Protein AF-A0A7M7Q9V7-F1 (afdb_monomer_lite)

Foldseek 3Di:
DVLVVVVVVLVVLLPDDADDDDDDDPQQPQDDPNDGHDLVRSLVVLLPDDPVVLSVQCRRDPSSVCSCQQRNLQVNLCVLVVHHDDGDNLDRSVSSNSCSVVPLDDDDQCPDPPKDWDPDPQAPPVQKDKDKDFLPDDDPPFPADRDDPVQQDPRMHIDIDGHPPPPPDHDTDIDGDSVVSVDDPSCCPRVQDKDKDKDKDADQCPQDKDKDKDKDFDFAQDDPVDNPPDGDTPDMDMDMDIDHDPVRGNYMWMWMWIDGNPDDIDIDTDD

Structure (mmCIF, N/CA/C/O backbone):
data_AF-A0A7M7Q9V7-F1
#
_entry.id   AF-A0A7M7Q9V7-F1
#
loop_
_atom_site.group_PDB
_atom_site.id
_atom_site.type_symbol
_atom_site.label_atom_id
_atom_site.label_alt_id
_atom_site.label_comp_id
_atom_site.label_asym_id
_atom_site.label_entity_id
_atom_site.label_seq_id
_atom_site.pdbx_PDB_ins_code
_atom_site.Cartn_x
_atom_site.Cartn_y
_atom_site.Cartn_z
_atom_site.occupancy
_atom_site.B_iso_or_equiv
_atom_site.auth_seq_id
_atom_site.auth_comp_id
_atom_site.auth_asym_id
_atom_site.auth_atom_id
_atom_site.pdbx_PDB_model_num
ATOM 1 N N . MET A 1 1 ? -9.385 15.124 4.448 1.00 50.38 1 MET A N 1
ATOM 2 C CA . MET A 1 1 ? -10.627 15.847 4.807 1.00 50.38 1 MET A CA 1
ATOM 3 C C . MET A 1 1 ? -11.748 14.947 5.322 1.00 50.38 1 MET A C 1
ATOM 5 O O . MET A 1 1 ? -11.917 14.919 6.529 1.00 50.38 1 MET A O 1
ATOM 9 N N . GLU A 1 2 ? -12.484 14.184 4.502 1.00 59.25 2 GLU A N 1
ATOM 10 C CA . GLU A 1 2 ? -13.660 13.427 5.003 1.00 59.25 2 GLU A CA 1
ATOM 11 C C . GLU A 1 2 ? -13.290 12.277 5.961 1.00 59.25 2 GLU A C 1
ATOM 13 O O . GLU A 1 2 ? -13.916 12.089 7.000 1.00 59.25 2 GLU A O 1
ATOM 18 N N . ILE A 1 3 ? -12.205 11.546 5.671 1.00 57.16 3 ILE A N 1
ATOM 19 C CA . ILE A 1 3 ? -11.665 10.506 6.569 1.00 57.16 3 ILE A CA 1
ATOM 20 C C . ILE A 1 3 ? -11.229 11.108 7.904 1.00 57.16 3 ILE A C 1
ATOM 22 O O . ILE A 1 3 ? -11.539 10.566 8.955 1.00 57.16 3 ILE A O 1
ATOM 26 N N . GLU A 1 4 ? -10.532 12.240 7.875 1.00 59.75 4 GLU A N 1
ATOM 27 C CA . GLU A 1 4 ? -10.047 12.900 9.090 1.00 59.75 4 GLU A CA 1
ATOM 28 C C . GLU A 1 4 ? -11.193 13.468 9.921 1.00 59.75 4 GLU A C 1
ATOM 30 O O . GLU A 1 4 ? -11.130 13.408 11.145 1.00 59.75 4 GLU A O 1
ATOM 35 N N . LYS A 1 5 ? -12.255 13.961 9.273 1.00 70.00 5 LYS A N 1
ATOM 36 C CA . LYS A 1 5 ? -13.480 14.404 9.940 1.00 70.00 5 LYS A CA 1
ATOM 37 C C . LYS A 1 5 ? -14.171 13.237 10.647 1.00 70.00 5 LYS A C 1
ATOM 39 O O . LYS A 1 5 ? -14.423 13.343 11.841 1.00 70.00 5 LYS A O 1
ATOM 44 N N . GLN A 1 6 ? -14.361 12.107 9.963 1.00 66.06 6 GLN A N 1
ATOM 45 C CA . GLN A 1 6 ? -14.950 10.895 10.549 1.00 66.06 6 GLN A CA 1
ATOM 46 C C . GLN A 1 6 ? -14.074 10.301 11.661 1.00 66.06 6 GLN A C 1
ATOM 48 O O . GLN A 1 6 ? -14.577 9.947 12.722 1.00 66.06 6 GLN A O 1
ATOM 53 N N . ILE A 1 7 ? -12.751 10.254 11.469 1.00 66.19 7 ILE A N 1
ATOM 54 C CA . ILE A 1 7 ? -11.791 9.851 12.506 1.00 66.19 7 ILE A CA 1
ATOM 55 C C . ILE A 1 7 ? -11.896 10.782 13.716 1.00 66.19 7 ILE A C 1
ATOM 57 O O . ILE A 1 7 ? -11.859 10.317 14.853 1.00 66.19 7 ILE A O 1
ATOM 61 N N . LYS A 1 8 ? -12.001 12.097 13.504 1.00 70.06 8 LYS A N 1
ATOM 62 C CA . LYS A 1 8 ? -12.108 13.084 14.586 1.00 70.06 8 LYS A CA 1
ATOM 63 C C . LYS A 1 8 ? -13.425 12.938 15.343 1.00 70.06 8 LYS A C 1
ATOM 65 O O . LYS A 1 8 ? -13.419 12.978 16.567 1.00 70.06 8 LYS A O 1
ATOM 70 N N . GLU A 1 9 ? -14.524 12.731 14.631 1.00 72.31 9 GLU A N 1
ATOM 71 C CA . GLU A 1 9 ? -15.852 12.527 15.205 1.00 72.31 9 GLU A CA 1
ATOM 72 C C . GLU A 1 9 ? -15.918 11.233 16.024 1.00 72.31 9 GLU A C 1
ATOM 74 O O . GLU A 1 9 ? -16.282 11.270 17.197 1.00 72.31 9 GLU A O 1
ATOM 79 N N . LEU A 1 10 ? -15.430 10.120 15.472 1.00 64.69 10 LEU A N 1
ATOM 80 C CA . LEU A 1 10 ? -15.354 8.841 16.180 1.00 64.69 10 LEU A CA 1
ATOM 81 C C . LEU A 1 10 ? -14.434 8.915 17.401 1.00 64.69 10 LEU A C 1
ATOM 83 O O . LEU A 1 10 ? -14.825 8.493 18.484 1.00 64.69 10 LEU A O 1
ATOM 87 N N . ASN A 1 11 ? -13.246 9.514 17.277 1.00 66.69 11 ASN A N 1
ATOM 88 C CA . ASN A 1 11 ? -12.348 9.684 18.423 1.00 66.69 11 ASN A CA 1
ATOM 89 C C . ASN A 1 11 ? -12.954 10.578 19.516 1.00 66.69 11 ASN A C 1
ATOM 91 O O . ASN A 1 11 ? -12.735 10.312 20.694 1.00 66.69 11 ASN A O 1
ATOM 95 N N . ASN A 1 12 ? -13.734 11.600 19.149 1.00 67.50 12 ASN A N 1
ATOM 96 C CA . ASN A 1 12 ? -14.445 12.447 20.108 1.00 67.50 12 ASN A CA 1
ATOM 97 C C . ASN A 1 12 ? -15.565 11.704 20.840 1.00 67.50 12 ASN A C 1
ATOM 99 O O . ASN A 1 12 ? -15.856 12.026 21.987 1.00 67.50 12 ASN A O 1
ATOM 103 N N . ILE A 1 13 ? -16.213 10.734 20.196 1.00 62.97 13 ILE A N 1
ATOM 104 C CA . ILE A 1 13 ? -17.232 9.913 20.856 1.00 62.97 13 ILE A CA 1
ATOM 105 C C . ILE A 1 13 ? -16.559 8.898 21.788 1.00 62.97 13 ILE A C 1
ATOM 107 O O . ILE A 1 13 ? -16.989 8.722 22.922 1.00 62.97 13 ILE A O 1
ATOM 111 N N . ILE A 1 14 ? -15.445 8.308 21.351 1.00 59.09 14 ILE A N 1
ATOM 112 C CA . ILE A 1 14 ? -14.664 7.311 22.099 1.00 59.09 14 ILE A CA 1
ATOM 113 C C . ILE A 1 14 ? -13.941 7.909 23.324 1.00 59.09 14 ILE A C 1
ATOM 115 O O . ILE A 1 14 ? -13.643 7.186 24.286 1.00 59.09 14 ILE A O 1
ATOM 119 N N . SER A 1 15 ? -13.644 9.214 23.302 1.00 58.00 15 SER A N 1
ATOM 120 C CA . SER A 1 15 ? -13.012 9.937 24.414 1.00 58.00 15 SER A CA 1
ATOM 121 C C . SER A 1 15 ? -13.989 10.363 25.512 1.00 58.00 15 SER A C 1
ATOM 123 O O . SER A 1 15 ? -13.546 10.706 26.610 1.00 58.00 15 SER A O 1
ATOM 125 N N . ARG A 1 16 ? -15.305 10.321 25.262 1.00 56.19 16 ARG A N 1
ATOM 126 C CA . ARG A 1 16 ? -16.316 10.597 26.291 1.00 56.19 16 ARG A CA 1
ATOM 127 C C . ARG A 1 16 ? -16.293 9.465 27.319 1.00 56.19 16 ARG A C 1
ATOM 129 O O . ARG A 1 16 ? -16.501 8.301 26.984 1.00 56.19 16 ARG A O 1
ATOM 136 N N . GLN A 1 17 ? -15.973 9.807 28.566 1.00 48.78 17 GLN A N 1
ATOM 137 C CA . GLN A 1 17 ? -15.881 8.841 29.660 1.00 48.78 17 GLN A CA 1
ATOM 138 C C . GLN A 1 17 ? -17.261 8.268 29.994 1.00 48.78 17 GLN A C 1
ATOM 140 O O . GLN A 1 17 ? -18.247 8.998 30.074 1.00 48.78 17 GLN A O 1
ATOM 145 N N . SER A 1 18 ? -17.309 6.956 30.220 1.00 51.28 18 SER A N 1
ATOM 146 C CA . SER A 1 18 ? -18.469 6.272 30.786 1.00 51.28 18 SER A CA 1
ATOM 147 C C . SER A 1 18 ? -18.664 6.711 32.237 1.00 51.28 18 SER A C 1
ATOM 149 O O . SER A 1 18 ? -17.730 6.622 33.036 1.00 51.28 18 SER A O 1
ATOM 151 N N . SER A 1 19 ? -19.873 7.154 32.574 1.00 45.94 19 SER A N 1
ATOM 152 C CA . SER A 1 19 ? -20.287 7.488 33.936 1.00 45.94 19 SER A CA 1
ATOM 153 C C . SER A 1 19 ? -20.063 6.305 34.880 1.00 45.94 19 SER A C 1
ATOM 155 O O . SER A 1 19 ? -20.589 5.214 34.669 1.00 45.94 19 SER A O 1
ATOM 157 N N . THR A 1 20 ? -19.259 6.526 35.917 1.00 39.84 20 THR A N 1
ATOM 158 C CA . THR A 1 20 ? -18.952 5.561 36.976 1.00 39.84 20 THR A CA 1
ATOM 159 C C . THR A 1 20 ? -20.166 5.310 37.864 1.00 39.84 20 THR A C 1
ATOM 161 O O . THR A 1 20 ? -20.577 6.202 38.603 1.00 39.84 20 THR A O 1
ATOM 164 N N . THR A 1 21 ? -20.679 4.081 37.866 1.00 41.31 21 THR A N 1
ATOM 165 C CA . THR A 1 21 ? -21.459 3.540 38.987 1.00 41.31 21 THR A CA 1
ATOM 166 C C . THR A 1 21 ? -20.572 2.598 39.796 1.00 41.31 21 THR A C 1
ATOM 168 O O . THR A 1 21 ? -19.864 1.751 39.250 1.00 41.31 21 THR A O 1
ATOM 171 N N . SER A 1 22 ? -20.542 2.821 41.107 1.00 44.47 22 SER A N 1
ATOM 172 C CA . SER A 1 22 ? -19.641 2.172 42.054 1.00 44.47 22 SER A CA 1
ATOM 173 C C . SER A 1 22 ? -19.983 0.705 42.309 1.00 44.47 22 SER A C 1
ATOM 175 O O . SER A 1 22 ? -21.139 0.396 42.564 1.00 44.47 22 SER A O 1
ATOM 177 N N . GLY A 1 23 ? -18.936 -0.118 42.411 1.00 48.62 23 GLY A N 1
ATOM 178 C CA . GLY A 1 23 ? -18.805 -1.175 43.419 1.00 48.62 23 GLY A CA 1
ATOM 179 C C . GLY A 1 23 ? -19.696 -2.411 43.270 1.00 48.62 23 GLY A C 1
ATOM 180 O O . GLY A 1 23 ? -20.848 -2.381 43.678 1.00 48.62 23 GLY A O 1
ATOM 181 N N . LYS A 1 24 ? -19.056 -3.527 42.879 1.00 45.28 24 LYS A N 1
ATOM 182 C CA . LYS A 1 24 ? -19.559 -4.916 42.808 1.00 45.28 24 LYS A CA 1
ATOM 183 C C . LYS A 1 24 ? -20.432 -5.221 41.589 1.00 45.28 24 LYS A C 1
ATOM 185 O O . LYS A 1 24 ? -21.638 -5.191 41.713 1.00 45.28 24 LYS A O 1
ATOM 190 N N . ASP A 1 25 ? -19.815 -5.583 40.463 1.00 53.41 25 ASP A N 1
ATOM 191 C CA . ASP A 1 25 ? -20.428 -6.479 39.467 1.00 53.41 25 ASP A CA 1
ATOM 192 C C . ASP A 1 25 ? -19.341 -7.018 38.519 1.00 53.41 25 ASP A C 1
ATOM 194 O O . ASP A 1 25 ? -19.081 -6.456 37.454 1.00 53.41 25 ASP A O 1
ATOM 198 N N . ASP A 1 26 ? -18.698 -8.132 38.886 1.00 64.00 26 ASP A N 1
ATOM 199 C CA . ASP A 1 26 ? -17.707 -8.818 38.028 1.00 64.00 26 ASP A CA 1
ATOM 200 C C . ASP A 1 26 ? -18.312 -9.362 36.716 1.00 64.00 26 ASP A C 1
ATOM 202 O O . ASP A 1 26 ? -17.592 -9.697 35.771 1.00 64.00 26 ASP A O 1
ATOM 206 N N . ILE A 1 27 ? -19.645 -9.412 36.638 1.00 65.94 27 ILE A N 1
ATOM 207 C CA . ILE A 1 27 ? -20.428 -9.894 35.493 1.00 65.94 27 ILE A CA 1
ATOM 208 C C . ILE A 1 27 ? -21.005 -8.771 34.619 1.00 65.94 27 ILE A C 1
ATOM 210 O O . ILE A 1 27 ? -21.601 -9.064 33.578 1.00 65.94 27 ILE A O 1
ATOM 214 N N . ASN A 1 28 ? -20.834 -7.496 34.996 1.00 73.69 28 ASN A N 1
ATOM 215 C CA . ASN A 1 28 ? -21.379 -6.383 34.220 1.00 73.69 28 ASN A CA 1
ATOM 216 C C . ASN A 1 28 ? -20.774 -6.370 32.804 1.00 73.69 28 ASN A C 1
ATOM 218 O O . ASN A 1 28 ? -19.555 -6.329 32.616 1.00 73.69 28 ASN A O 1
ATOM 222 N N . GLY A 1 29 ? -21.647 -6.438 31.798 1.00 78.00 29 GLY A N 1
ATOM 223 C CA . GLY A 1 29 ? -21.281 -6.538 30.387 1.00 78.00 29 GLY A CA 1
ATOM 224 C C . GLY A 1 29 ? -21.013 -7.958 29.873 1.00 78.00 29 GLY A C 1
ATOM 225 O O . GLY A 1 29 ? -20.765 -8.106 28.683 1.00 78.00 29 GLY A O 1
ATOM 226 N N . LEU A 1 30 ? -21.069 -9.005 30.698 1.00 83.06 30 LEU A N 1
ATOM 227 C CA . LEU A 1 30 ? -20.998 -10.393 30.213 1.00 83.06 30 LEU A CA 1
ATOM 228 C C . LEU A 1 30 ? -22.360 -11.085 30.200 1.00 83.06 30 LEU A C 1
ATOM 230 O O . LEU A 1 30 ? -22.521 -12.068 29.491 1.00 83.06 30 LEU A O 1
ATOM 234 N N . ALA A 1 31 ? -23.349 -10.581 30.935 1.00 81.75 31 ALA A N 1
ATOM 235 C CA . ALA A 1 31 ? -24.709 -11.104 30.886 1.00 81.75 31 ALA A CA 1
ATOM 236 C C . ALA A 1 31 ? -25.569 -10.316 29.883 1.00 81.75 31 ALA A C 1
ATOM 238 O O . ALA A 1 31 ? -25.715 -9.101 30.014 1.00 81.75 31 ALA A O 1
ATOM 239 N N . ILE A 1 32 ? -26.167 -11.002 28.905 1.00 76.50 32 ILE A N 1
ATOM 240 C CA . ILE A 1 32 ? -27.191 -10.447 28.006 1.00 76.50 32 ILE A CA 1
ATOM 241 C C . ILE A 1 32 ? -28.463 -11.276 28.194 1.00 76.50 32 ILE A C 1
ATOM 243 O O . ILE A 1 32 ? -28.421 -12.494 28.053 1.00 76.50 32 ILE A O 1
ATOM 247 N N . PHE A 1 33 ? -29.585 -10.631 28.533 1.00 77.56 33 PHE A N 1
ATOM 248 C CA . PHE A 1 33 ? -30.852 -11.310 28.861 1.00 77.56 33 PHE A CA 1
ATOM 249 C C . PHE A 1 33 ? -30.679 -12.447 29.884 1.00 77.56 33 PHE A C 1
ATOM 251 O O . PHE A 1 33 ? -31.151 -13.553 29.655 1.00 77.56 33 PHE A O 1
ATOM 258 N N . GLU A 1 34 ? -29.941 -12.198 30.974 1.00 78.12 34 GLU A N 1
ATOM 259 C CA . GLU A 1 34 ? -29.630 -13.187 32.032 1.00 78.12 34 GLU A CA 1
ATOM 260 C C . GLU A 1 34 ? -28.759 -14.377 31.588 1.00 78.12 34 GLU A C 1
ATOM 262 O O . GLU A 1 34 ? -28.434 -15.248 32.392 1.00 78.12 34 GLU A O 1
ATOM 267 N N . HIS A 1 35 ? -28.299 -14.396 30.335 1.00 82.25 35 HIS A N 1
ATOM 268 C CA . HIS A 1 35 ? -27.386 -15.412 29.831 1.00 82.25 35 HIS A CA 1
ATOM 269 C C . HIS A 1 35 ? -25.956 -14.892 29.862 1.00 82.25 35 HIS A C 1
ATOM 271 O O . HIS A 1 35 ? -25.644 -13.845 29.291 1.00 82.25 35 HIS A O 1
ATOM 277 N N . PHE A 1 36 ? -25.071 -15.646 30.507 1.00 87.81 36 PHE A N 1
ATOM 278 C CA . PHE A 1 36 ? -23.647 -15.349 30.505 1.00 87.81 36 PHE A CA 1
ATOM 279 C C . PHE A 1 36 ? -23.038 -15.642 29.130 1.00 87.81 36 PHE A C 1
ATOM 281 O O . PHE A 1 36 ? -23.119 -16.759 28.618 1.00 87.81 36 PHE A O 1
ATOM 288 N N . ILE A 1 37 ? -22.386 -14.638 28.557 1.00 86.56 37 ILE A N 1
ATOM 289 C CA . ILE A 1 37 ? -21.637 -14.715 27.313 1.00 86.56 37 ILE A CA 1
ATOM 290 C C . ILE A 1 37 ? -20.145 -14.619 27.653 1.00 86.56 37 ILE A C 1
ATOM 292 O O . ILE A 1 37 ? -19.692 -13.582 28.144 1.00 86.56 37 ILE A O 1
ATOM 296 N N . PRO A 1 38 ? -19.360 -15.673 27.369 1.00 88.50 38 PRO A N 1
ATOM 297 C CA . PRO A 1 38 ? -17.908 -15.632 27.465 1.00 88.50 38 PRO A CA 1
ATOM 298 C C . PRO A 1 38 ? -17.301 -14.456 26.698 1.00 88.50 38 PRO A C 1
ATOM 300 O O . PRO A 1 38 ? -17.777 -14.071 25.625 1.00 88.50 38 PRO A O 1
ATOM 303 N N . TYR A 1 39 ? -16.203 -13.924 27.228 1.00 85.38 39 TYR A N 1
ATOM 304 C CA . TYR A 1 39 ? -15.521 -12.749 26.690 1.00 85.38 39 TYR A CA 1
ATOM 305 C C . TYR A 1 39 ? -15.130 -12.921 25.211 1.00 85.38 39 TYR A C 1
ATOM 307 O O . TYR A 1 39 ? -15.293 -12.009 24.401 1.00 85.38 39 TYR A O 1
ATOM 315 N N . GLU A 1 40 ? -14.692 -14.120 24.831 1.00 87.44 40 GLU A N 1
ATOM 316 C CA . GLU A 1 40 ? -14.307 -14.492 23.472 1.00 87.44 40 GLU A CA 1
ATOM 317 C C . GLU A 1 40 ? -15.498 -14.439 22.511 1.00 87.44 40 GLU A C 1
ATOM 319 O O . GLU A 1 40 ? -15.377 -13.911 21.403 1.00 87.44 40 GLU A O 1
ATOM 324 N N . LEU A 1 41 ? -16.663 -14.938 22.932 1.00 90.06 41 LEU A N 1
ATOM 325 C CA . LEU A 1 41 ? -17.873 -14.908 22.111 1.00 90.06 41 LEU A CA 1
ATOM 326 C C . LEU A 1 41 ? -18.390 -13.481 21.952 1.00 90.06 41 LEU A C 1
ATOM 328 O O . LEU A 1 41 ? -18.704 -13.075 20.834 1.00 90.06 41 LEU A O 1
ATOM 332 N N . LEU A 1 42 ? -18.386 -12.697 23.030 1.00 90.88 42 LEU A N 1
ATOM 333 C CA . LEU A 1 42 ? -18.761 -11.286 22.987 1.00 90.88 42 LEU A CA 1
ATOM 334 C C . LEU A 1 42 ? -17.856 -10.493 22.031 1.00 90.88 42 LEU A C 1
ATOM 336 O O . LEU A 1 42 ? -18.341 -9.740 21.186 1.00 90.88 42 LEU A O 1
ATOM 340 N N . SER A 1 43 ? -16.541 -10.730 22.094 1.00 90.06 43 SER A N 1
ATOM 341 C CA . SER A 1 43 ? -15.564 -10.097 21.201 1.00 90.06 43 SER A CA 1
ATOM 342 C C . SER A 1 43 ? -15.833 -10.413 19.727 1.00 90.06 43 SER A C 1
ATOM 344 O O . SER A 1 43 ? -15.732 -9.538 18.861 1.00 90.06 43 SER A O 1
ATOM 346 N N . ARG A 1 44 ? -16.238 -11.656 19.442 1.00 90.56 44 ARG A N 1
ATOM 347 C CA . ARG A 1 44 ? -16.558 -12.118 18.095 1.00 90.56 44 ARG A CA 1
ATOM 348 C C . ARG A 1 44 ? -17.867 -11.516 17.600 1.00 90.56 44 ARG A C 1
ATOM 350 O O . ARG A 1 44 ? -17.895 -11.061 16.463 1.00 90.56 44 ARG A O 1
ATOM 357 N N . ILE A 1 45 ? -18.899 -11.439 18.443 1.00 92.06 45 ILE A N 1
ATOM 358 C CA . ILE A 1 45 ? -20.169 -10.762 18.129 1.00 92.06 45 ILE A CA 1
ATOM 359 C C . ILE A 1 45 ? -19.901 -9.307 17.728 1.00 92.06 45 ILE A C 1
ATOM 361 O O . ILE A 1 45 ? -20.319 -8.877 16.654 1.00 92.06 45 ILE A O 1
ATOM 365 N N . PHE A 1 46 ? -19.122 -8.571 18.525 1.00 93.94 46 PHE A N 1
ATOM 366 C CA . PHE A 1 46 ? -18.763 -7.185 18.220 1.00 93.94 46 PHE A CA 1
ATOM 367 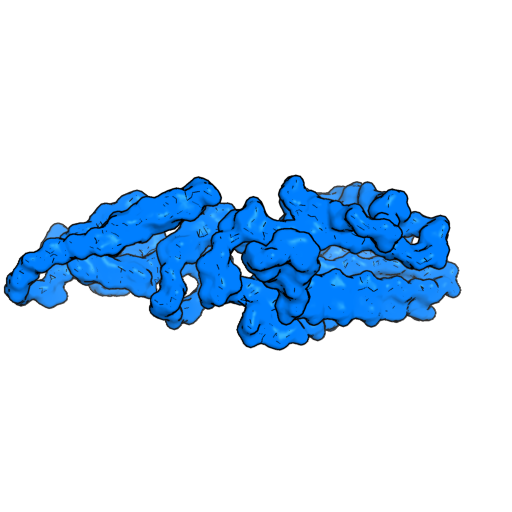C C . PHE A 1 46 ? -17.995 -7.027 16.903 1.00 93.94 46 PHE A C 1
ATOM 369 O O . PHE A 1 46 ? -18.179 -6.035 16.199 1.00 93.94 46 PHE A O 1
ATOM 376 N N . CYS A 1 47 ? -17.191 -8.011 16.496 1.00 92.50 47 CYS A N 1
ATOM 377 C CA . CYS A 1 47 ? -16.523 -7.957 15.194 1.00 92.50 47 CYS A CA 1
ATOM 378 C C . CYS A 1 47 ? -17.504 -7.949 14.006 1.00 92.50 47 CYS A C 1
ATOM 380 O O . CYS A 1 47 ? -17.144 -7.420 12.951 1.00 92.50 47 CYS A O 1
ATOM 382 N N . TYR A 1 48 ? -18.729 -8.460 14.165 1.00 90.88 48 TYR A N 1
ATOM 383 C CA . TYR A 1 48 ? -19.758 -8.468 13.116 1.00 90.88 48 TYR A CA 1
ATOM 384 C C . TYR A 1 48 ? -20.669 -7.235 13.117 1.00 90.88 48 TYR A C 1
ATOM 386 O O . TYR A 1 48 ? -21.317 -6.973 12.108 1.00 90.88 48 TYR A O 1
ATOM 394 N N . LEU A 1 49 ? -20.677 -6.444 14.192 1.00 92.06 49 LEU A N 1
ATOM 395 C CA . LEU A 1 49 ? -21.436 -5.193 14.250 1.00 92.06 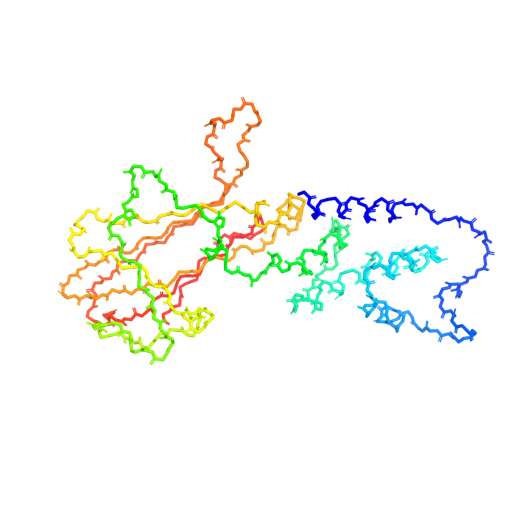49 LEU A CA 1
ATOM 396 C C . LEU A 1 49 ? -20.848 -4.138 13.308 1.00 92.06 49 LEU A C 1
ATOM 398 O O . LEU A 1 49 ? -19.630 -4.077 13.097 1.00 92.06 49 LEU A O 1
ATOM 402 N N . ASN A 1 50 ? -21.693 -3.275 12.752 1.00 88.81 50 ASN A N 1
ATOM 403 C CA . ASN A 1 50 ? -21.232 -2.147 11.952 1.00 88.81 50 ASN A CA 1
ATOM 404 C C . ASN A 1 50 ? -20.598 -1.056 12.838 1.00 88.81 50 ASN A C 1
ATOM 406 O O . ASN A 1 50 ? -20.674 -1.073 14.068 1.00 88.81 50 ASN A O 1
ATOM 410 N N . SER A 1 51 ? -19.916 -0.095 12.212 1.00 85.31 51 SER A N 1
ATOM 411 C CA . SER A 1 51 ? -19.168 0.927 12.952 1.00 85.31 51 SER A CA 1
ATOM 412 C C . SER A 1 51 ? -20.052 1.816 13.826 1.00 85.31 51 SER A C 1
ATOM 414 O O . SER A 1 51 ? -19.607 2.211 14.897 1.00 85.31 51 SER A O 1
ATOM 416 N N . ASN A 1 52 ? -21.287 2.098 13.407 1.00 84.56 52 ASN A N 1
ATOM 417 C CA . ASN A 1 52 ? -22.211 2.932 14.175 1.00 84.56 52 ASN A CA 1
ATOM 418 C C . ASN A 1 52 ? -22.735 2.182 15.407 1.00 84.56 52 ASN A C 1
ATOM 420 O O . ASN A 1 52 ? -22.785 2.746 16.495 1.00 84.56 52 ASN A O 1
ATOM 424 N N . GLU A 1 53 ? -23.053 0.896 15.259 1.00 90.81 53 GLU A N 1
ATOM 425 C CA . GLU A 1 53 ? -23.455 0.023 16.368 1.00 90.81 53 GLU A CA 1
ATOM 426 C C . GLU A 1 53 ? -22.344 -0.100 17.415 1.00 90.81 53 GLU A C 1
ATOM 428 O O . GLU A 1 53 ? -22.596 0.060 18.606 1.00 90.81 53 GLU A O 1
ATOM 433 N N . LEU A 1 54 ? -21.091 -0.288 16.986 1.00 90.25 54 LEU A N 1
ATOM 434 C CA . LEU A 1 54 ? -19.946 -0.378 17.900 1.00 90.25 54 LEU A CA 1
ATOM 435 C C . LEU A 1 54 ? -19.717 0.892 18.714 1.00 90.25 54 LEU A C 1
ATOM 437 O O . LEU A 1 54 ? -19.299 0.822 19.869 1.00 90.25 54 LEU A O 1
ATOM 441 N N . VAL A 1 55 ? -20.003 2.052 18.127 1.00 85.44 55 VAL A N 1
ATOM 442 C CA . VAL A 1 55 ? -19.934 3.334 18.832 1.00 85.44 55 VAL A CA 1
ATOM 443 C C . VAL A 1 55 ? -20.986 3.410 19.936 1.00 85.44 55 VAL A C 1
ATOM 445 O O . VAL A 1 55 ? -20.691 3.924 21.012 1.00 85.44 55 VAL A O 1
ATOM 448 N N . VAL A 1 56 ? -22.181 2.857 19.719 1.00 89.25 56 VAL A N 1
ATOM 449 C CA . VAL A 1 56 ? -23.200 2.740 20.773 1.00 89.25 56 VAL A CA 1
ATOM 450 C C . VAL A 1 56 ? -22.751 1.737 21.839 1.00 89.25 56 VAL A C 1
ATOM 452 O O . VAL A 1 56 ? -22.806 2.043 23.028 1.00 89.25 56 VAL A O 1
ATOM 455 N N . CYS A 1 57 ? -22.219 0.578 21.436 1.00 89.69 57 CYS A N 1
ATOM 456 C CA . CYS A 1 57 ? -21.697 -0.436 22.356 1.00 89.69 57 CYS A CA 1
ATOM 457 C C . CYS A 1 57 ? -20.557 0.092 23.248 1.00 89.69 57 CYS A C 1
ATOM 459 O O . CYS A 1 57 ? -20.461 -0.304 24.409 1.00 89.69 57 CYS A O 1
ATOM 461 N N . HIS A 1 58 ? -19.737 1.030 22.757 1.00 83.50 58 HIS A N 1
ATOM 462 C CA . HIS A 1 58 ? -18.705 1.712 23.552 1.00 83.50 58 HIS A CA 1
ATOM 463 C C . HIS A 1 58 ? -19.253 2.420 24.798 1.00 83.50 58 HIS A C 1
ATOM 465 O O . HIS A 1 58 ? -18.514 2.599 25.766 1.00 83.50 58 HIS A O 1
ATOM 471 N N . LEU A 1 59 ? -20.519 2.843 24.766 1.00 85.62 59 LEU A N 1
ATOM 472 C CA . LEU A 1 59 ? -21.154 3.631 25.821 1.00 85.62 59 LEU A CA 1
ATOM 473 C C . LEU A 1 59 ? -21.916 2.774 26.840 1.00 85.62 59 LEU A C 1
ATOM 475 O O . LEU A 1 59 ? -22.340 3.303 27.862 1.00 85.62 59 LEU A O 1
ATOM 479 N N . VAL A 1 60 ? -22.086 1.473 26.582 1.00 89.06 60 VAL A N 1
ATOM 480 C CA . VAL A 1 60 ? -22.907 0.581 27.419 1.00 89.06 60 VAL A CA 1
ATOM 481 C C . VAL A 1 60 ? -22.273 0.358 28.790 1.00 89.06 60 VAL A C 1
ATOM 483 O O . VAL A 1 60 ? -22.908 0.592 29.814 1.00 89.06 60 VAL A O 1
ATOM 486 N N . CYS A 1 61 ? -21.017 -0.091 28.831 1.00 87.44 61 CYS A N 1
ATOM 487 C CA . CYS A 1 61 ? -20.285 -0.275 30.081 1.00 87.44 61 CYS A CA 1
ATOM 488 C C . CYS A 1 61 ? -18.767 -0.226 29.861 1.00 87.44 61 CYS A C 1
ATOM 490 O O . CYS A 1 61 ? -18.270 -0.343 28.737 1.00 87.44 61 CYS A O 1
ATOM 492 N N . LYS A 1 62 ? -18.013 -0.092 30.960 1.00 85.81 62 LYS A N 1
ATOM 493 C CA . LYS A 1 62 ? -16.542 -0.037 30.941 1.00 85.81 62 LYS A CA 1
ATOM 494 C C . LYS A 1 62 ? -15.924 -1.257 30.244 1.00 85.81 62 LYS A C 1
ATOM 496 O O . LYS A 1 62 ? -15.027 -1.096 29.424 1.00 85.81 62 LYS A O 1
ATOM 501 N N . ARG A 1 63 ? -16.453 -2.454 30.505 1.00 88.44 63 ARG A N 1
ATOM 502 C CA . ARG A 1 63 ? -15.920 -3.707 29.955 1.00 88.44 63 ARG A CA 1
ATOM 503 C C . ARG A 1 63 ? -16.087 -3.808 28.439 1.00 88.44 63 ARG A C 1
ATOM 505 O O . ARG A 1 63 ? -15.164 -4.223 27.746 1.00 88.44 63 ARG A O 1
ATOM 512 N N . TRP A 1 64 ? -17.244 -3.398 27.912 1.00 91.25 64 TRP A N 1
ATOM 513 C CA . TRP A 1 64 ? -17.469 -3.328 26.463 1.00 91.25 64 TRP A CA 1
ATOM 514 C C . TRP A 1 64 ? -16.541 -2.299 25.829 1.00 91.25 64 TRP A C 1
ATOM 516 O O . TRP A 1 64 ? -15.951 -2.559 24.786 1.00 91.25 64 TRP A O 1
ATOM 526 N N . ASN A 1 65 ? -16.366 -1.153 26.488 1.00 88.19 65 ASN A N 1
ATOM 527 C CA . ASN A 1 65 ? -15.477 -0.104 26.014 1.00 88.19 65 ASN A CA 1
ATOM 528 C C . ASN A 1 65 ? -14.028 -0.595 25.855 1.00 88.19 65 ASN A C 1
ATOM 530 O O . ASN A 1 65 ? -13.439 -0.404 24.791 1.00 88.19 65 ASN A O 1
ATOM 534 N N . GLU A 1 66 ? -13.482 -1.254 26.879 1.00 87.88 66 GLU A N 1
ATOM 535 C CA . GLU A 1 66 ? -12.130 -1.835 26.874 1.00 87.88 66 GLU A CA 1
ATOM 536 C C . GLU A 1 66 ? -11.987 -2.902 25.785 1.00 87.88 66 GLU A C 1
ATOM 538 O O . GLU A 1 66 ? -11.131 -2.780 24.908 1.00 87.88 66 GLU A O 1
ATOM 543 N N . LEU A 1 67 ? -12.907 -3.873 25.747 1.00 89.94 67 LEU A N 1
ATOM 544 C CA . LEU A 1 67 ? -12.898 -4.942 24.747 1.00 89.94 67 LEU A CA 1
ATOM 545 C C . LEU A 1 67 ? -12.928 -4.393 23.314 1.00 89.94 67 LEU A C 1
ATOM 547 O O . LEU A 1 67 ? -12.199 -4.864 22.434 1.00 89.94 67 LEU A O 1
ATOM 551 N N . ILE A 1 68 ? -13.762 -3.382 23.063 1.00 91.00 68 ILE A N 1
ATOM 552 C CA . ILE A 1 68 ? -13.878 -2.793 21.734 1.00 91.00 68 ILE A CA 1
ATOM 553 C C . ILE A 1 68 ? -12.592 -2.034 21.358 1.00 91.00 68 ILE A C 1
ATOM 555 O O . ILE A 1 68 ? -12.109 -2.197 20.233 1.00 91.00 68 ILE A O 1
ATOM 559 N N . LYS A 1 69 ? -12.011 -1.251 22.284 1.00 85.69 69 LYS A N 1
ATOM 560 C CA . LYS A 1 69 ? -10.770 -0.479 22.061 1.00 85.69 69 LYS A CA 1
ATOM 561 C C . LYS A 1 69 ? -9.566 -1.376 21.789 1.00 85.69 69 LYS A C 1
ATOM 563 O O . LYS A 1 69 ? -8.814 -1.109 20.854 1.00 85.69 69 LYS A O 1
ATOM 568 N N . GLU A 1 70 ? -9.389 -2.414 22.597 1.00 84.19 70 GLU A N 1
ATOM 569 C CA . GLU A 1 70 ? -8.171 -3.229 22.606 1.00 84.19 70 GLU A CA 1
ATOM 570 C C . GLU A 1 70 ? -8.208 -4.362 21.574 1.00 84.19 70 GLU A C 1
ATOM 572 O O . GLU A 1 70 ? -7.183 -4.737 20.999 1.00 84.19 70 GLU A O 1
ATOM 577 N N . TYR A 1 71 ? -9.393 -4.913 21.302 1.00 89.12 71 TYR A N 1
ATOM 578 C CA . TYR A 1 71 ? -9.513 -6.130 20.505 1.00 89.12 71 TYR A CA 1
ATOM 579 C C . TYR A 1 71 ? -10.341 -5.946 19.235 1.00 89.12 71 TYR A C 1
ATOM 581 O O . TYR A 1 71 ? -9.855 -6.244 18.140 1.00 89.12 71 TYR A O 1
ATOM 589 N N . VAL A 1 72 ? -11.578 -5.455 19.356 1.00 92.69 72 VAL A N 1
ATOM 590 C CA . VAL A 1 72 ? -12.560 -5.513 18.258 1.00 92.69 72 VAL A CA 1
ATOM 591 C C . VAL A 1 72 ? -12.108 -4.706 17.048 1.00 92.69 72 VAL A C 1
ATOM 593 O O . VAL A 1 72 ? -12.114 -5.232 15.937 1.00 92.69 72 VAL A O 1
ATOM 596 N N . TRP A 1 73 ? -11.673 -3.454 17.226 1.00 90.94 73 TRP A N 1
ATOM 597 C CA . TRP A 1 73 ? -11.254 -2.625 16.088 1.00 90.94 73 TRP A CA 1
ATOM 598 C C . TRP A 1 73 ? -10.068 -3.221 15.329 1.00 90.94 73 TRP A C 1
ATOM 600 O O . TRP A 1 73 ? -10.080 -3.247 14.096 1.00 90.94 73 TRP A O 1
ATOM 610 N N . ARG A 1 74 ? -9.083 -3.771 16.052 1.00 89.94 74 ARG A N 1
ATOM 611 C CA . ARG A 1 74 ? -7.954 -4.487 15.449 1.00 89.94 74 ARG A CA 1
ATOM 612 C C . ARG A 1 74 ? -8.442 -5.682 14.645 1.00 89.94 74 ARG A C 1
ATOM 614 O O . ARG A 1 74 ? -8.117 -5.798 13.471 1.00 89.94 74 ARG A O 1
ATOM 621 N N . LYS A 1 75 ? -9.260 -6.544 15.249 1.00 90.88 75 LYS A N 1
ATOM 622 C CA . LYS A 1 75 ? -9.752 -7.765 14.599 1.00 90.88 75 LYS A CA 1
ATOM 623 C C . LYS A 1 75 ? -10.618 -7.480 13.386 1.00 90.88 75 LYS A C 1
ATOM 625 O O . LYS A 1 75 ? -10.496 -8.167 12.380 1.00 90.88 75 LYS A O 1
ATOM 630 N N . LYS A 1 76 ? -11.435 -6.430 13.425 1.00 91.25 76 LYS A N 1
ATOM 631 C CA . LYS A 1 76 ? -12.172 -5.978 12.242 1.00 91.25 76 LYS A CA 1
ATOM 632 C C . LYS A 1 76 ? -11.234 -5.525 11.126 1.00 91.25 76 LYS A C 1
ATOM 634 O O . LYS A 1 76 ? -11.482 -5.849 9.969 1.00 91.25 76 LYS A O 1
ATOM 639 N N . ALA A 1 77 ? -10.157 -4.810 11.452 1.00 86.94 77 ALA A N 1
ATOM 640 C CA . ALA A 1 77 ? -9.150 -4.442 10.461 1.00 86.94 77 ALA A CA 1
ATOM 641 C C . ALA A 1 77 ? -8.428 -5.674 9.885 1.00 86.94 77 ALA A C 1
ATOM 643 O O . ALA A 1 77 ? -8.208 -5.734 8.677 1.00 86.94 77 ALA A O 1
ATOM 644 N N . GLU A 1 78 ? -8.114 -6.679 10.709 1.00 87.31 78 GLU A N 1
ATOM 645 C CA . GLU A 1 78 ? -7.552 -7.964 10.258 1.00 87.31 78 GLU A CA 1
ATOM 646 C C . GLU A 1 78 ? -8.496 -8.691 9.292 1.00 87.31 78 GLU A C 1
ATOM 648 O O . GLU A 1 78 ? -8.073 -9.121 8.222 1.00 87.31 78 GLU A O 1
ATOM 653 N N . LEU A 1 79 ? -9.792 -8.759 9.621 1.00 87.81 79 LEU A N 1
ATOM 654 C CA . LEU A 1 79 ? -10.811 -9.390 8.777 1.00 87.81 79 LEU A CA 1
ATOM 655 C C . LEU A 1 79 ? -10.934 -8.719 7.403 1.00 87.81 79 LEU A C 1
ATOM 657 O O . LEU A 1 79 ? -11.072 -9.415 6.403 1.00 87.81 79 LEU A O 1
ATOM 661 N N . ILE A 1 80 ? -10.871 -7.385 7.342 1.00 84.62 80 ILE A N 1
ATOM 662 C CA . ILE A 1 80 ? -10.955 -6.643 6.072 1.00 84.62 80 ILE A CA 1
ATOM 663 C C . ILE A 1 80 ? -9.651 -6.750 5.276 1.00 84.62 80 ILE A C 1
ATOM 665 O O . ILE A 1 80 ? -9.674 -6.886 4.057 1.00 84.62 80 ILE A O 1
ATOM 669 N N . SER A 1 81 ? -8.505 -6.654 5.948 1.00 77.19 81 SER A N 1
ATOM 670 C CA . SER A 1 81 ? -7.196 -6.659 5.284 1.00 77.19 81 SER A CA 1
ATOM 671 C C . SER A 1 81 ? -6.699 -8.055 4.904 1.00 77.19 81 SER A C 1
ATOM 673 O O . SER A 1 81 ? -5.776 -8.159 4.096 1.00 77.19 81 SER A O 1
ATOM 675 N N . GLY A 1 82 ? -7.266 -9.111 5.497 1.00 79.69 82 GLY A N 1
ATOM 676 C CA . GLY A 1 82 ? -6.787 -10.487 5.361 1.00 79.69 82 GLY A CA 1
ATOM 677 C C . GLY A 1 82 ? -5.434 -10.740 6.039 1.00 79.69 82 GLY A C 1
ATOM 678 O O . GLY A 1 82 ? -4.808 -11.765 5.782 1.00 79.69 82 GLY A O 1
ATOM 679 N N . GLN A 1 83 ? -4.957 -9.813 6.876 1.00 74.88 83 GLN A N 1
ATOM 680 C CA . GLN A 1 83 ? -3.666 -9.892 7.562 1.00 74.88 83 GLN A CA 1
ATOM 681 C C . GLN A 1 83 ? -3.865 -9.927 9.074 1.00 74.88 83 GLN A C 1
ATOM 683 O O . GLN A 1 83 ? -4.789 -9.319 9.597 1.00 74.88 83 GLN A O 1
ATOM 688 N N . THR A 1 84 ? -2.978 -10.614 9.790 1.00 77.81 84 THR A N 1
ATOM 689 C CA . THR A 1 84 ? -2.938 -10.588 11.258 1.00 77.81 84 THR A CA 1
ATOM 690 C C . THR A 1 84 ? -1.991 -9.499 11.739 1.00 77.81 84 THR A C 1
ATOM 692 O O . THR A 1 84 ? -0.879 -9.397 11.218 1.00 77.81 84 THR A O 1
ATOM 695 N N . PHE A 1 85 ? -2.367 -8.751 12.776 1.00 73.12 85 PHE A N 1
ATOM 696 C CA . PHE A 1 85 ? -1.523 -7.702 13.337 1.00 73.12 85 PHE A CA 1
ATOM 697 C C . PHE A 1 85 ? -1.151 -7.996 14.795 1.00 73.12 85 PHE A C 1
ATOM 699 O O . PHE A 1 85 ? -2.019 -8.373 15.597 1.00 73.12 85 PHE A O 1
ATOM 706 N N . PRO A 1 86 ? 0.119 -7.790 15.194 1.00 74.69 86 PRO A N 1
ATOM 707 C CA . PRO A 1 86 ? 0.458 -7.767 16.609 1.00 74.69 86 PRO A CA 1
ATOM 708 C C . PRO A 1 86 ? -0.331 -6.648 17.297 1.00 74.69 86 PRO A C 1
ATOM 710 O O . PRO A 1 86 ? -0.617 -5.608 16.700 1.00 74.69 86 PRO A O 1
ATOM 713 N N . PHE A 1 87 ? -0.726 -6.877 18.547 1.00 74.31 87 PHE A N 1
ATOM 714 C CA . PHE A 1 87 ? -1.332 -5.814 19.336 1.00 74.31 87 PHE A CA 1
ATOM 715 C C . PHE A 1 87 ? -0.261 -4.774 19.680 1.00 74.31 87 PHE A C 1
ATOM 717 O O . PHE A 1 87 ? 0.805 -5.128 20.178 1.00 74.31 87 PHE A O 1
ATOM 724 N N . ASP A 1 88 ? -0.559 -3.509 19.402 1.00 77.56 88 ASP A N 1
ATOM 725 C CA . ASP A 1 88 ? 0.262 -2.358 19.767 1.00 77.56 88 ASP A CA 1
ATOM 726 C C . ASP A 1 88 ? -0.676 -1.248 20.253 1.00 77.56 88 ASP A C 1
ATOM 728 O O . ASP A 1 88 ? -1.549 -0.785 19.513 1.00 77.56 88 ASP A O 1
ATOM 732 N N . GLU A 1 89 ? -0.509 -0.841 21.510 1.00 74.25 89 GLU A N 1
ATOM 733 C CA . GLU A 1 89 ? -1.307 0.202 22.163 1.00 74.25 89 GLU A CA 1
ATOM 734 C C . GLU A 1 89 ? -1.095 1.587 21.537 1.00 74.25 89 GLU A C 1
ATOM 736 O O . GLU A 1 89 ? -1.951 2.465 21.648 1.00 74.25 89 GLU A O 1
ATOM 741 N N . LYS A 1 90 ? 0.028 1.800 20.838 1.00 76.00 90 LYS A N 1
ATOM 742 C CA . LYS A 1 90 ? 0.326 3.066 20.151 1.00 76.00 90 LYS A CA 1
ATOM 743 C C . LYS A 1 90 ? -0.522 3.251 18.894 1.00 76.00 90 LYS A C 1
ATOM 745 O O . LYS A 1 90 ? -0.630 4.369 18.375 1.00 76.00 90 LYS A O 1
ATOM 750 N N . ILE A 1 91 ? -1.115 2.172 18.384 1.00 75.88 91 ILE A N 1
ATOM 751 C CA . ILE A 1 91 ? -1.948 2.194 17.187 1.00 75.88 91 ILE A CA 1
ATOM 752 C C . ILE A 1 91 ? -3.388 2.525 17.577 1.00 75.88 91 ILE A C 1
ATOM 754 O O . ILE A 1 91 ? -4.058 1.802 18.308 1.00 75.88 91 ILE A O 1
ATOM 758 N N . ASN A 1 92 ? -3.918 3.607 17.006 1.00 81.69 92 ASN A N 1
ATOM 759 C CA . ASN A 1 92 ? -5.350 3.881 17.061 1.00 81.69 92 ASN A CA 1
ATOM 760 C C . ASN A 1 92 ? -6.080 2.932 16.091 1.00 81.69 92 ASN A C 1
ATOM 762 O O . ASN A 1 92 ? -6.241 3.233 14.904 1.00 81.69 92 ASN A O 1
ATOM 766 N N . TRP A 1 93 ? -6.502 1.774 16.602 1.00 85.12 93 TRP A N 1
ATOM 767 C CA . TRP A 1 93 ? -7.124 0.706 15.812 1.00 85.12 93 TRP A CA 1
ATOM 768 C C . TRP A 1 93 ? -8.420 1.119 15.112 1.00 85.12 93 TRP A C 1
ATOM 770 O O . TRP A 1 93 ? -8.706 0.615 14.029 1.00 85.12 93 TRP A O 1
ATOM 780 N N . VAL A 1 94 ? -9.167 2.079 15.665 1.00 84.75 94 VAL A N 1
ATOM 781 C CA . VAL A 1 94 ? -10.360 2.660 15.022 1.00 84.75 94 VAL A CA 1
ATOM 782 C C . VAL A 1 94 ? -9.963 3.350 13.718 1.00 84.75 94 VAL A C 1
ATOM 784 O O . VAL A 1 94 ? -10.538 3.097 12.662 1.00 84.75 94 VAL A O 1
ATOM 787 N N . SER A 1 95 ? -8.940 4.207 13.788 1.00 78.88 95 SER A N 1
ATOM 788 C CA . SER A 1 95 ? -8.414 4.924 12.625 1.00 78.88 95 SER A CA 1
ATOM 789 C C . SER A 1 95 ? -7.885 3.938 11.593 1.00 78.88 95 SER A C 1
ATOM 791 O O . SER A 1 95 ? -8.168 4.101 10.411 1.00 78.88 95 SER A O 1
ATOM 793 N N . TYR A 1 96 ? -7.173 2.898 12.046 1.00 81.25 96 TYR A N 1
ATOM 794 C CA . TYR A 1 96 ? -6.662 1.841 11.177 1.00 81.25 96 TYR A CA 1
ATOM 795 C C . TYR A 1 96 ? -7.784 1.102 10.435 1.00 81.25 96 TYR A C 1
ATOM 797 O O . TYR A 1 96 ? -7.774 1.035 9.205 1.00 81.25 96 TYR A O 1
ATOM 805 N N . TYR A 1 97 ? -8.804 0.646 11.166 1.00 86.06 97 TYR A N 1
ATOM 806 C CA . TYR A 1 97 ? -9.984 -0.007 10.607 1.00 86.06 97 TYR A CA 1
ATOM 807 C C . TYR A 1 97 ? -10.668 0.839 9.525 1.00 86.06 97 TYR A C 1
ATOM 809 O O . TYR A 1 97 ? -10.976 0.323 8.453 1.00 86.06 97 TYR A O 1
ATOM 817 N N . LEU A 1 98 ? -10.875 2.139 9.761 1.00 82.00 98 LEU A N 1
ATOM 818 C CA . LEU A 1 98 ? -11.554 3.015 8.797 1.00 82.00 98 LEU A CA 1
ATOM 819 C C . LEU A 1 98 ? -10.798 3.137 7.468 1.00 82.00 98 LEU A C 1
ATOM 821 O O . LEU A 1 98 ? -11.413 3.371 6.430 1.00 82.00 98 LEU A O 1
ATOM 825 N N . LEU A 1 99 ? -9.474 2.987 7.484 1.00 79.19 99 LEU A N 1
ATOM 826 C CA . LEU A 1 99 ? -8.655 3.021 6.272 1.00 79.19 99 LEU A CA 1
ATOM 827 C C . LEU A 1 99 ? -8.720 1.701 5.522 1.00 79.19 99 LEU A C 1
ATOM 829 O O . LEU A 1 99 ? -8.840 1.710 4.298 1.00 79.19 99 LEU A O 1
ATOM 833 N N . CYS A 1 100 ? -8.678 0.581 6.250 1.00 80.50 100 CYS A N 1
ATOM 834 C CA . CYS A 1 100 ? -8.929 -0.738 5.679 1.00 80.50 100 CYS A CA 1
ATOM 835 C C . CYS A 1 100 ? -10.307 -0.763 5.008 1.00 80.50 100 CYS A C 1
ATOM 837 O O . CYS A 1 100 ? -10.404 -1.122 3.842 1.00 80.50 100 CYS A O 1
ATOM 839 N N . ALA A 1 101 ? -11.344 -0.273 5.693 1.00 81.50 101 ALA A N 1
ATOM 840 C CA . ALA A 1 101 ? -12.709 -0.194 5.172 1.00 81.50 101 ALA A CA 1
ATOM 841 C C . ALA A 1 101 ? -12.851 0.703 3.927 1.00 81.50 101 ALA A C 1
ATOM 843 O O . ALA A 1 101 ? -13.794 0.543 3.159 1.00 81.50 101 ALA A O 1
ATOM 844 N N . LYS A 1 102 ? -11.922 1.642 3.709 1.00 79.44 102 LYS A N 1
ATOM 845 C CA . LYS A 1 102 ? -11.878 2.517 2.524 1.00 79.44 102 LYS A CA 1
ATOM 846 C C . LYS A 1 102 ? -10.896 2.041 1.452 1.00 79.44 102 LYS A C 1
ATOM 848 O O . LYS A 1 102 ? -10.571 2.817 0.557 1.00 79.44 102 LYS A O 1
ATOM 853 N N . ASN A 1 103 ? -10.410 0.801 1.538 1.00 77.62 103 ASN A N 1
ATOM 854 C CA . ASN A 1 103 ? -9.450 0.219 0.596 1.00 77.62 103 ASN A CA 1
ATOM 855 C C . ASN A 1 103 ? -8.200 1.097 0.392 1.00 77.62 103 ASN A C 1
ATOM 857 O O . ASN A 1 103 ? -7.676 1.227 -0.713 1.00 77.62 103 ASN A O 1
ATOM 861 N N . ALA A 1 104 ? -7.712 1.731 1.466 1.00 80.12 104 ALA A N 1
ATOM 862 C CA . ALA A 1 104 ? -6.521 2.581 1.398 1.00 80.12 104 ALA A CA 1
ATOM 863 C C . ALA A 1 104 ? -5.225 1.778 1.152 1.00 80.12 104 ALA A C 1
ATOM 865 O O . ALA A 1 104 ? -4.221 2.351 0.728 1.00 80.12 104 ALA A O 1
ATOM 866 N N . PHE A 1 105 ? -5.247 0.467 1.409 1.00 82.50 105 PHE A N 1
ATOM 867 C CA . PHE A 1 105 ? -4.114 -0.455 1.291 1.00 82.50 105 PHE A CA 1
ATOM 868 C C . PHE A 1 105 ? -4.311 -1.458 0.144 1.00 82.50 105 PHE A C 1
ATOM 870 O O . PHE A 1 105 ? -5.403 -1.575 -0.400 1.00 82.50 105 PHE A O 1
ATOM 877 N N . ASN A 1 106 ? -3.251 -2.203 -0.195 1.00 80.19 106 ASN A N 1
ATOM 878 C CA . ASN A 1 106 ? -3.272 -3.321 -1.155 1.00 80.19 106 ASN A CA 1
ATOM 879 C C . ASN A 1 106 ? -3.808 -2.972 -2.556 1.00 80.19 106 ASN A C 1
ATOM 881 O O . ASN A 1 106 ? -4.404 -3.810 -3.225 1.00 80.19 106 ASN A O 1
ATOM 885 N N . ARG A 1 107 ? -3.563 -1.744 -3.024 1.00 82.19 107 ARG A N 1
ATOM 886 C CA . ARG A 1 107 ? -3.899 -1.302 -4.384 1.00 82.19 107 ARG A CA 1
ATOM 887 C C . ARG A 1 107 ? -2.682 -0.729 -5.099 1.00 82.19 107 ARG A C 1
ATOM 889 O O . ARG A 1 107 ? -1.795 -0.160 -4.461 1.00 82.19 107 ARG A O 1
ATOM 896 N N . ASN A 1 108 ? -2.654 -0.852 -6.425 1.00 85.12 108 ASN A N 1
ATOM 897 C CA . ASN A 1 108 ? -1.603 -0.250 -7.235 1.00 85.12 108 ASN A CA 1
ATOM 898 C C . ASN A 1 108 ? -1.822 1.265 -7.334 1.00 85.12 108 ASN A C 1
ATOM 900 O O . ASN A 1 108 ? -2.692 1.735 -8.066 1.00 85.12 108 ASN A O 1
ATOM 904 N N . LEU A 1 109 ? -1.015 2.030 -6.600 1.00 88.19 109 LEU A N 1
ATOM 905 C CA . LEU A 1 109 ? -1.123 3.485 -6.581 1.00 88.19 109 LEU A CA 1
ATOM 906 C C . LEU A 1 109 ? -0.709 4.133 -7.905 1.00 88.19 109 LEU A C 1
ATOM 908 O O . LEU A 1 109 ? -1.134 5.252 -8.135 1.00 88.19 109 LEU A O 1
ATOM 912 N N . LEU A 1 110 ? 0.049 3.459 -8.784 1.00 84.12 110 LEU A N 1
ATOM 913 C CA . LEU A 1 110 ? 0.417 3.993 -10.107 1.00 84.12 110 LEU A CA 1
ATOM 914 C C . LEU A 1 110 ? -0.766 4.071 -11.085 1.00 84.12 110 LEU A C 1
ATOM 916 O O . LEU A 1 110 ? -0.678 4.783 -12.079 1.00 84.12 110 LEU A O 1
ATOM 920 N N . LEU A 1 111 ? -1.860 3.356 -10.806 1.00 79.31 111 LEU A N 1
ATOM 921 C CA . LEU A 1 111 ? -3.091 3.391 -11.606 1.00 79.31 111 LEU A CA 1
ATOM 922 C C . LEU A 1 111 ? -4.100 4.429 -11.102 1.00 79.31 111 LEU A C 1
ATOM 924 O O . LEU A 1 111 ? -5.183 4.555 -11.667 1.00 79.31 111 LEU A O 1
ATOM 928 N N . SER A 1 112 ? -3.769 5.137 -10.022 1.00 79.00 112 SER A N 1
ATOM 929 C CA . SER A 1 112 ? -4.607 6.207 -9.494 1.00 79.00 112 SER A CA 1
ATOM 930 C C . SER A 1 112 ? -4.611 7.399 -10.453 1.00 79.00 112 SER A C 1
ATOM 932 O O . SER A 1 112 ? -3.568 7.803 -10.968 1.00 79.00 112 SER A O 1
ATOM 934 N N . ASP A 1 113 ? -5.779 8.011 -10.623 1.00 75.50 113 ASP A N 1
ATOM 935 C CA . ASP A 1 113 ? -5.995 9.258 -11.368 1.00 75.50 113 ASP A CA 1
ATOM 936 C C . ASP A 1 113 ? -5.231 10.454 -10.772 1.00 75.50 113 ASP A C 1
ATOM 938 O O . ASP A 1 113 ? -5.049 11.483 -11.418 1.00 75.50 113 ASP A O 1
ATOM 942 N N . LYS A 1 114 ? -4.751 10.315 -9.533 1.00 76.75 114 LYS A N 1
ATOM 943 C CA . LYS A 1 114 ? -3.998 11.344 -8.803 1.00 76.75 114 LYS A CA 1
ATOM 944 C C . LYS A 1 114 ? -2.484 11.242 -8.993 1.00 76.75 114 LYS A C 1
ATOM 946 O O . LYS A 1 114 ? -1.755 12.067 -8.430 1.00 76.75 114 LYS A O 1
ATOM 951 N N . VAL A 1 115 ? -1.993 10.227 -9.707 1.00 80.38 115 VAL A N 1
ATOM 952 C CA . VAL A 1 115 ? -0.566 10.092 -10.020 1.00 80.38 115 VAL A CA 1
ATOM 953 C C . VAL A 1 115 ? -0.179 11.163 -11.013 1.00 80.38 115 VAL A C 1
ATOM 955 O O . VAL A 1 115 ? -0.821 11.341 -12.042 1.00 80.38 115 VAL A O 1
ATOM 958 N N . VAL A 1 116 ? 0.913 11.857 -10.716 1.00 76.19 116 VAL A N 1
ATOM 959 C CA . VAL A 1 116 ? 1.428 12.904 -11.591 1.00 76.19 116 VAL A CA 1
ATOM 960 C C . VAL A 1 116 ? 2.715 12.395 -12.223 1.00 76.19 116 VAL A C 1
ATOM 962 O O . VAL A 1 116 ? 3.656 12.018 -11.513 1.00 76.19 116 VAL A O 1
ATOM 965 N N . ALA A 1 117 ? 2.753 12.356 -13.557 1.00 77.12 117 ALA A N 1
ATOM 966 C CA . ALA A 1 117 ? 4.002 12.206 -14.291 1.00 77.12 117 ALA A CA 1
ATOM 967 C C . ALA A 1 117 ? 4.916 13.369 -13.896 1.00 77.12 117 ALA A C 1
ATOM 969 O O . ALA A 1 117 ? 4.499 14.527 -13.903 1.00 77.12 117 ALA A O 1
ATOM 970 N N . ARG A 1 118 ? 6.141 13.071 -13.470 1.00 72.75 118 ARG A N 1
ATOM 971 C CA . ARG A 1 118 ? 7.066 14.131 -13.087 1.00 72.75 118 ARG A CA 1
ATOM 972 C C . ARG A 1 118 ? 7.658 14.710 -14.361 1.00 72.75 118 ARG A C 1
ATOM 974 O O . ARG A 1 118 ? 8.431 14.035 -15.034 1.00 72.75 118 ARG A O 1
ATOM 981 N N . ASP A 1 119 ? 7.268 15.934 -14.665 1.00 60.31 119 ASP A N 1
ATOM 982 C CA . ASP A 1 119 ? 7.858 16.728 -15.732 1.00 60.31 119 ASP A CA 1
ATOM 983 C C . ASP A 1 119 ? 9.101 17.422 -15.159 1.00 60.31 119 ASP A C 1
ATOM 985 O O . ASP A 1 119 ? 9.028 18.483 -14.539 1.00 60.31 119 ASP A O 1
ATOM 989 N N . ASP A 1 120 ? 10.231 16.719 -15.186 1.00 63.66 120 ASP A N 1
ATOM 990 C CA . ASP A 1 120 ? 11.541 17.341 -15.041 1.00 63.66 120 ASP A CA 1
ATOM 991 C C . ASP A 1 120 ? 12.251 17.263 -16.397 1.00 63.66 120 ASP A C 1
ATOM 993 O O . ASP A 1 120 ? 12.019 16.328 -17.156 1.00 63.66 120 ASP A O 1
ATOM 997 N N . ASN A 1 121 ? 13.123 18.231 -16.708 1.00 61.31 121 ASN A N 1
ATOM 998 C CA . ASN A 1 121 ? 13.852 18.305 -17.989 1.00 61.31 121 ASN A CA 1
ATOM 999 C C . ASN A 1 121 ? 14.703 17.046 -18.300 1.00 61.31 121 ASN A C 1
ATOM 1001 O O . ASN A 1 121 ? 15.316 16.965 -19.360 1.00 61.31 121 ASN A O 1
ATOM 1005 N N . GLU A 1 122 ? 14.783 16.090 -17.368 1.00 63.75 122 GLU A N 1
ATOM 1006 C CA . GLU A 1 122 ? 15.450 14.795 -17.517 1.00 63.75 122 GLU A CA 1
ATOM 1007 C C . GLU A 1 122 ? 14.503 13.654 -17.935 1.00 63.75 122 GLU A C 1
ATOM 1009 O O . GLU A 1 122 ? 14.984 12.582 -18.308 1.00 63.75 122 GLU A O 1
ATOM 1014 N N . CYS A 1 123 ? 13.181 13.820 -17.818 1.00 68.75 123 CYS A N 1
ATOM 1015 C CA . CYS A 1 123 ? 12.203 12.812 -18.217 1.00 68.75 123 CYS A CA 1
ATOM 1016 C C . CYS A 1 123 ? 11.708 13.069 -19.636 1.00 68.75 123 CYS A C 1
ATOM 1018 O O . CYS A 1 123 ? 11.028 14.052 -19.909 1.00 68.75 123 CYS A O 1
ATOM 1020 N N . ASP A 1 124 ? 11.961 12.111 -20.518 1.00 69.75 124 ASP A N 1
ATOM 1021 C CA . ASP A 1 124 ? 11.400 12.105 -21.862 1.00 69.75 124 ASP A CA 1
ATOM 1022 C C . ASP A 1 124 ? 10.186 11.175 -21.892 1.00 69.75 124 ASP A C 1
ATOM 1024 O O . ASP A 1 124 ? 10.250 10.028 -22.336 1.00 69.75 124 ASP A O 1
ATOM 1028 N N . HIS A 1 125 ? 9.064 11.655 -21.349 1.00 66.44 125 HIS A N 1
ATOM 1029 C CA . HIS A 1 125 ? 7.811 10.893 -21.369 1.00 66.44 125 HIS A CA 1
ATOM 1030 C C . HIS A 1 125 ? 7.318 10.635 -22.799 1.00 66.44 125 HIS A C 1
ATOM 1032 O O . HIS A 1 125 ? 6.652 9.626 -23.021 1.00 66.44 125 HIS A O 1
ATOM 1038 N N . GLY A 1 126 ? 7.670 11.509 -23.752 1.00 68.25 126 GLY A N 1
ATOM 1039 C CA . GLY A 1 126 ? 7.319 11.393 -25.170 1.00 68.25 126 GLY A CA 1
ATOM 1040 C C . GLY A 1 126 ? 8.085 10.291 -25.905 1.00 68.25 126 GLY A C 1
ATOM 1041 O O . GLY A 1 126 ? 7.584 9.755 -26.891 1.00 68.25 126 GLY A O 1
ATOM 1042 N N . ALA A 1 127 ? 9.251 9.881 -25.398 1.00 73.31 127 ALA A N 1
ATOM 1043 C CA . ALA A 1 127 ? 9.986 8.725 -25.906 1.00 73.31 127 ALA A CA 1
ATOM 1044 C C . ALA A 1 127 ? 9.369 7.370 -25.525 1.00 73.31 127 ALA A C 1
ATOM 1046 O O . ALA A 1 127 ? 9.879 6.341 -25.973 1.00 73.31 127 ALA A O 1
ATOM 1047 N N . PHE A 1 128 ? 8.307 7.335 -24.712 1.00 76.75 128 PHE A N 1
ATOM 1048 C CA . PHE A 1 128 ? 7.612 6.100 -24.360 1.00 76.75 128 PHE A CA 1
ATOM 1049 C C . PHE A 1 128 ? 6.233 6.029 -24.998 1.00 76.75 128 PHE A C 1
ATOM 1051 O O . PHE A 1 128 ? 5.363 6.854 -24.728 1.00 76.75 128 PHE A O 1
ATOM 1058 N N . GLU A 1 129 ? 5.989 4.950 -25.727 1.00 77.69 129 GLU A N 1
ATOM 1059 C CA . GLU A 1 129 ? 4.642 4.561 -26.115 1.00 77.69 129 GLU A CA 1
ATOM 1060 C C . GLU A 1 129 ? 4.040 3.697 -25.003 1.00 77.69 129 GLU A C 1
ATOM 1062 O O . GLU A 1 129 ? 4.672 2.755 -24.516 1.00 77.69 129 GLU A O 1
ATOM 1067 N N . THR A 1 130 ? 2.835 4.039 -24.544 1.00 77.81 130 THR A N 1
ATOM 1068 C CA . THR A 1 130 ? 2.093 3.179 -23.614 1.00 77.81 130 THR A CA 1
ATOM 1069 C C . THR A 1 130 ? 1.156 2.311 -24.427 1.00 77.81 130 THR A C 1
ATOM 1071 O O . THR A 1 130 ? 0.304 2.837 -25.134 1.00 77.81 130 THR A O 1
ATOM 1074 N N . ILE A 1 131 ? 1.327 1.000 -24.313 1.00 75.25 131 ILE A N 1
ATOM 1075 C CA . ILE A 1 131 ? 0.502 0.015 -25.003 1.00 75.25 131 ILE A CA 1
ATOM 1076 C C . ILE A 1 131 ? -0.282 -0.767 -23.955 1.00 75.25 131 ILE A C 1
ATOM 1078 O O . ILE A 1 131 ? 0.258 -1.132 -22.903 1.00 75.25 131 ILE A O 1
ATOM 1082 N N . GLU A 1 132 ? -1.558 -0.987 -24.243 1.00 77.25 132 GLU A N 1
ATOM 1083 C CA . GLU A 1 132 ? -2.456 -1.806 -23.439 1.00 77.25 132 GLU A CA 1
ATOM 1084 C C . GLU A 1 132 ? -2.749 -3.104 -24.192 1.00 77.25 132 GLU A C 1
ATOM 1086 O O . GLU A 1 132 ? -2.988 -3.069 -25.397 1.00 77.25 132 GLU A O 1
ATOM 1091 N N . PHE A 1 133 ? -2.718 -4.226 -23.480 1.00 73.44 133 PHE A N 1
ATOM 1092 C CA . PHE A 1 133 ? -3.036 -5.551 -24.004 1.00 73.44 133 PHE A CA 1
ATOM 1093 C C . PHE A 1 133 ? -4.139 -6.181 -23.160 1.00 73.44 133 PHE A C 1
ATOM 1095 O O . PHE A 1 133 ? -4.160 -6.008 -21.934 1.00 73.44 133 PHE A O 1
ATOM 1102 N N . ASP A 1 134 ? -5.018 -6.949 -23.795 1.00 75.69 134 ASP A N 1
ATOM 1103 C CA . ASP A 1 134 ? -5.865 -7.903 -23.076 1.00 75.69 134 ASP A CA 1
ATOM 1104 C C . ASP A 1 134 ? -5.001 -9.079 -22.593 1.00 75.69 134 ASP A C 1
ATOM 1106 O O . ASP A 1 134 ? -4.057 -9.491 -23.269 1.00 75.69 134 ASP A O 1
ATOM 1110 N N . LYS A 1 135 ? -5.307 -9.659 -21.427 1.00 71.31 135 LYS A N 1
ATOM 1111 C CA . LYS A 1 135 ? -4.567 -10.826 -20.913 1.00 71.31 135 LYS A CA 1
ATOM 1112 C C . LYS A 1 135 ? -4.527 -12.018 -21.881 1.00 71.31 135 LYS A C 1
ATOM 1114 O O . LYS A 1 135 ? -3.635 -12.854 -21.764 1.00 71.31 135 LYS A O 1
ATOM 1119 N N . ASN A 1 136 ? -5.508 -12.128 -22.781 1.00 70.94 136 ASN A N 1
ATOM 1120 C CA . ASN A 1 136 ? -5.614 -13.213 -23.755 1.00 70.94 136 ASN A CA 1
ATOM 1121 C C . ASN A 1 136 ? -4.928 -12.878 -25.090 1.00 70.94 136 ASN A C 1
ATOM 1123 O O . ASN A 1 136 ? -4.842 -13.741 -25.965 1.00 70.94 136 ASN A O 1
ATOM 1127 N N . GLU A 1 137 ? -4.465 -11.639 -25.272 1.00 66.38 137 GLU A N 1
ATOM 1128 C CA . GLU A 1 137 ? -3.686 -11.254 -26.442 1.00 66.38 137 GLU A CA 1
ATOM 1129 C C . GLU A 1 137 ? -2.255 -11.777 -26.317 1.00 66.38 137 GLU A C 1
ATOM 1131 O O . GLU A 1 137 ? -1.639 -11.773 -25.248 1.00 66.38 137 GLU A O 1
ATOM 1136 N N . ASN A 1 138 ? -1.699 -12.227 -27.443 1.00 57.72 138 ASN A N 1
ATOM 1137 C CA . ASN A 1 138 ? -0.278 -12.531 -27.491 1.00 57.72 138 ASN A CA 1
ATOM 1138 C C . ASN A 1 138 ? 0.506 -11.238 -27.218 1.00 57.72 138 ASN A C 1
ATOM 1140 O O . ASN A 1 138 ? 0.133 -10.193 -27.764 1.00 57.72 138 ASN A O 1
ATOM 1144 N N . PRO A 1 139 ? 1.604 -11.287 -26.437 1.00 58.62 139 PRO A N 1
ATOM 1145 C CA . PRO A 1 139 ? 2.486 -10.137 -26.311 1.00 58.62 139 PRO A CA 1
ATOM 1146 C C . PRO A 1 139 ? 2.866 -9.617 -27.713 1.00 58.62 139 PRO A C 1
ATOM 1148 O O . PRO A 1 139 ? 2.968 -10.415 -28.654 1.00 58.62 139 PRO A O 1
ATOM 1151 N N . PRO A 1 140 ? 3.069 -8.293 -27.876 1.00 56.81 140 PRO A N 1
ATOM 1152 C CA . PRO A 1 140 ? 3.415 -7.677 -29.165 1.00 56.81 140 PRO A CA 1
ATOM 1153 C C . PRO A 1 140 ? 4.632 -8.393 -29.777 1.00 56.81 140 PRO A C 1
ATOM 1155 O O . PRO A 1 140 ? 5.357 -9.021 -29.009 1.00 56.81 140 PRO A O 1
ATOM 1158 N N . PRO A 1 141 ? 4.909 -8.287 -31.102 1.00 53.06 141 PRO A N 1
ATOM 1159 C CA . PRO A 1 141 ? 5.783 -9.168 -31.910 1.00 53.06 141 PRO A CA 1
ATOM 1160 C C . PRO A 1 141 ? 7.280 -9.067 -31.555 1.00 53.06 141 PRO A C 1
ATOM 1162 O O . PRO A 1 141 ? 8.186 -8.696 -32.312 1.00 53.06 141 PRO A O 1
ATOM 1165 N N . ILE A 1 142 ? 7.532 -9.424 -30.324 1.00 54.88 142 ILE A N 1
ATOM 1166 C CA . ILE A 1 142 ? 8.757 -9.614 -29.616 1.00 54.88 142 ILE A CA 1
ATOM 1167 C C . ILE A 1 142 ? 8.563 -11.053 -29.147 1.00 54.88 142 ILE A C 1
ATOM 1169 O O . ILE A 1 142 ? 7.494 -11.416 -28.670 1.00 54.88 142 ILE A O 1
ATOM 1173 N N . ASN A 1 143 ? 9.544 -11.910 -29.377 1.00 53.47 143 ASN A N 1
ATOM 1174 C CA . ASN A 1 143 ? 9.489 -13.323 -29.016 1.00 53.47 143 ASN A CA 1
ATOM 1175 C C . ASN A 1 143 ? 9.563 -13.455 -27.476 1.00 53.47 143 ASN A C 1
ATOM 1177 O O . ASN A 1 143 ? 10.584 -13.875 -26.939 1.00 53.47 143 ASN A O 1
ATOM 1181 N N . VAL A 1 144 ? 8.559 -12.922 -26.774 1.00 62.19 144 VAL A N 1
ATOM 1182 C CA . VAL A 1 144 ? 8.504 -12.760 -25.322 1.00 62.19 144 VAL A CA 1
ATOM 1183 C C . VAL A 1 144 ? 7.771 -13.952 -24.750 1.00 62.19 144 VAL A C 1
ATOM 1185 O O . VAL A 1 144 ? 6.760 -14.397 -25.292 1.00 62.19 144 VAL A O 1
ATOM 1188 N N . MET A 1 145 ? 8.280 -14.453 -23.633 1.00 66.81 145 MET A N 1
ATOM 1189 C CA . MET A 1 145 ? 7.552 -15.402 -22.803 1.00 66.81 145 MET A CA 1
ATOM 1190 C C . MET A 1 145 ? 6.170 -14.840 -22.411 1.00 66.81 145 MET A C 1
ATOM 1192 O O . MET A 1 145 ? 5.996 -13.615 -22.375 1.00 66.81 145 MET A O 1
ATOM 1196 N N . PRO A 1 146 ? 5.185 -15.707 -22.111 1.00 70.69 146 PRO A N 1
ATOM 1197 C CA . PRO A 1 146 ? 3.873 -15.266 -21.648 1.00 70.69 146 PRO A CA 1
ATOM 1198 C C . PRO A 1 146 ? 3.997 -14.299 -20.468 1.00 70.69 146 PRO A C 1
ATOM 1200 O O . PRO A 1 146 ? 4.945 -14.366 -19.677 1.00 70.69 146 PRO A O 1
ATOM 1203 N N . PHE A 1 147 ? 3.046 -13.374 -20.376 1.00 71.00 147 PHE A N 1
ATOM 1204 C CA . PHE A 1 147 ? 3.051 -12.370 -19.326 1.00 71.00 147 PHE A CA 1
ATOM 1205 C C . PHE A 1 147 ? 2.947 -13.026 -17.938 1.00 71.00 147 PHE A C 1
ATOM 1207 O O . PHE A 1 147 ? 2.143 -13.942 -17.755 1.00 71.00 147 PHE A O 1
ATOM 1214 N N . PRO A 1 148 ? 3.725 -12.563 -16.947 1.00 74.75 148 PRO A N 1
ATOM 1215 C CA . PRO A 1 148 ? 3.569 -13.008 -15.567 1.00 74.75 148 PRO A CA 1
ATOM 1216 C C . PRO A 1 148 ? 2.161 -12.699 -15.041 1.00 74.75 148 PRO A C 1
ATOM 1218 O O . PRO A 1 148 ? 1.647 -11.612 -15.297 1.00 74.75 148 PRO A O 1
ATOM 1221 N N . GLU A 1 149 ? 1.565 -13.597 -14.248 1.00 73.31 149 GLU A N 1
ATOM 1222 C CA . GLU A 1 149 ? 0.218 -13.398 -13.674 1.00 73.31 149 GLU A CA 1
ATOM 1223 C C . GLU A 1 149 ? 0.113 -12.091 -12.869 1.00 73.31 149 GLU A C 1
ATOM 1225 O O . GLU A 1 149 ? -0.851 -11.344 -13.011 1.00 73.31 149 GLU A O 1
ATOM 1230 N N . ASP A 1 150 ? 1.161 -11.750 -12.110 1.00 74.94 150 ASP A N 1
ATOM 1231 C CA . ASP A 1 150 ? 1.263 -10.510 -11.326 1.00 74.94 150 ASP A CA 1
ATOM 1232 C C . ASP A 1 150 ? 1.268 -9.218 -12.177 1.00 74.94 150 ASP A C 1
ATOM 1234 O O . ASP A 1 150 ? 1.179 -8.118 -11.624 1.00 74.94 150 ASP A O 1
ATOM 1238 N N . LEU A 1 151 ? 1.464 -9.317 -13.498 1.00 72.12 151 LEU A N 1
ATOM 1239 C CA . LEU A 1 151 ? 1.460 -8.178 -14.425 1.00 72.12 151 LEU A CA 1
ATOM 1240 C C . LEU A 1 151 ? 0.034 -7.785 -14.842 1.00 72.12 151 LEU A C 1
ATOM 1242 O O . LEU A 1 151 ? -0.197 -6.639 -15.234 1.00 72.12 151 LEU A O 1
ATOM 1246 N N . VAL A 1 152 ? -0.909 -8.726 -14.763 1.00 73.12 152 VAL A N 1
ATOM 1247 C CA . VAL A 1 152 ? -2.295 -8.536 -15.185 1.00 73.12 152 VAL A CA 1
ATOM 1248 C C . VAL A 1 152 ? -3.050 -7.784 -14.096 1.00 73.12 152 VAL A C 1
ATOM 1250 O O . VAL A 1 152 ? -3.208 -8.262 -12.974 1.00 73.12 152 VAL A O 1
ATOM 1253 N N . VAL A 1 153 ? -3.551 -6.596 -14.426 1.00 72.69 153 VAL A N 1
ATOM 1254 C CA . VAL A 1 153 ? -4.395 -5.802 -13.532 1.00 72.69 153 VAL A CA 1
ATOM 1255 C C . VAL A 1 153 ? -5.735 -5.566 -14.208 1.00 72.69 153 VAL A C 1
ATOM 1257 O O . VAL A 1 153 ? -5.794 -4.950 -15.265 1.00 72.69 153 VAL A O 1
ATOM 1260 N N . ASN A 1 154 ? -6.819 -6.034 -13.583 1.00 73.19 154 ASN A N 1
ATOM 1261 C CA . ASN A 1 154 ? -8.177 -5.978 -14.142 1.00 73.19 154 ASN A CA 1
ATOM 1262 C C . ASN A 1 154 ? -8.265 -6.601 -15.547 1.00 73.19 154 ASN A C 1
ATOM 1264 O O . ASN A 1 154 ? -8.836 -6.000 -16.451 1.00 73.19 154 ASN A O 1
ATOM 1268 N N . ASP A 1 155 ? -7.651 -7.774 -15.732 1.00 76.19 155 ASP A N 1
ATOM 1269 C CA . ASP A 1 155 ? -7.566 -8.484 -17.019 1.00 76.19 155 ASP A CA 1
ATOM 1270 C C . ASP A 1 155 ? -6.851 -7.718 -18.149 1.00 76.19 155 ASP A C 1
ATOM 1272 O O . ASP A 1 155 ? -6.845 -8.163 -19.295 1.00 76.19 155 ASP A O 1
ATOM 1276 N N . GLN A 1 156 ? -6.187 -6.609 -17.817 1.00 73.25 156 GLN A N 1
ATOM 1277 C CA . GLN A 1 156 ? -5.418 -5.790 -18.744 1.00 73.25 156 GLN A CA 1
ATOM 1278 C C . GLN A 1 156 ? -3.951 -5.727 -18.338 1.00 73.25 156 GLN A C 1
ATOM 1280 O O . GLN A 1 156 ? -3.583 -5.807 -17.163 1.00 73.25 156 GLN A O 1
ATOM 1285 N N . ILE A 1 157 ? -3.099 -5.529 -19.333 1.00 76.62 157 ILE A N 1
ATOM 1286 C CA . ILE A 1 157 ? -1.666 -5.351 -19.159 1.00 76.62 157 ILE A CA 1
ATOM 1287 C C . ILE A 1 157 ? -1.293 -4.012 -19.768 1.00 76.62 157 ILE A C 1
ATOM 1289 O O . ILE A 1 157 ? -1.543 -3.768 -20.942 1.00 76.62 157 ILE A O 1
ATOM 1293 N N . ARG A 1 158 ? -0.661 -3.142 -18.978 1.00 76.81 158 ARG A N 1
ATOM 1294 C CA . ARG A 1 158 ? -0.120 -1.869 -19.467 1.00 76.81 158 ARG A CA 1
ATOM 1295 C C . ARG A 1 158 ? 1.395 -1.914 -19.468 1.00 76.81 158 ARG A C 1
ATOM 1297 O O . ARG A 1 158 ? 2.013 -2.037 -18.410 1.00 76.81 158 ARG A O 1
ATOM 1304 N N . CYS A 1 159 ? 2.000 -1.747 -20.637 1.00 77.62 159 CYS A N 1
ATOM 1305 C CA . CYS A 1 159 ? 3.447 -1.648 -20.784 1.00 77.62 159 CYS A CA 1
ATOM 1306 C C . CYS A 1 159 ? 3.834 -0.283 -21.355 1.00 77.62 159 CYS A C 1
ATOM 1308 O O . CYS A 1 159 ? 3.165 0.252 -22.231 1.00 77.62 159 CYS A O 1
ATOM 1310 N N . SER A 1 160 ? 4.936 0.287 -20.866 1.00 81.69 160 SER A N 1
ATOM 1311 C CA . SER A 1 160 ? 5.585 1.433 -21.509 1.00 81.69 160 SER A CA 1
ATOM 1312 C C . SER A 1 160 ? 6.796 0.931 -22.283 1.00 81.69 160 SER A C 1
ATOM 1314 O O . SER A 1 160 ? 7.701 0.347 -21.689 1.00 81.69 160 SER A O 1
ATOM 1316 N N . ILE A 1 161 ? 6.806 1.154 -23.592 1.00 77.88 161 ILE A N 1
ATOM 1317 C CA . ILE A 1 161 ? 7.884 0.746 -24.488 1.00 77.88 161 ILE A CA 1
ATOM 1318 C C . ILE A 1 161 ? 8.657 1.997 -24.885 1.00 77.88 161 ILE A C 1
ATOM 1320 O O . ILE A 1 161 ? 8.088 2.946 -25.417 1.00 77.88 161 ILE A O 1
ATOM 1324 N N . SER A 1 162 ? 9.956 2.014 -24.598 1.00 76.25 162 SER A N 1
ATOM 1325 C CA . SER A 1 162 ? 10.837 3.078 -25.074 1.00 76.25 162 SER A CA 1
ATOM 1326 C C . SER A 1 162 ? 11.006 2.972 -26.587 1.00 76.25 162 SER A C 1
ATOM 1328 O O . SER A 1 162 ? 11.287 1.886 -27.102 1.00 76.25 162 SER A O 1
ATOM 1330 N N . SER A 1 163 ? 10.901 4.098 -27.285 1.00 70.44 163 SER A N 1
ATOM 1331 C CA . SER A 1 163 ? 11.138 4.173 -28.721 1.00 70.44 163 SER A CA 1
ATOM 1332 C C . SER A 1 163 ? 12.553 3.688 -29.067 1.00 70.44 163 SER A C 1
ATOM 1334 O O . SER A 1 163 ? 13.520 4.125 -28.436 1.00 70.44 163 SER A O 1
ATOM 1336 N N . PRO A 1 164 ? 12.717 2.842 -30.103 1.00 63.59 164 PRO A N 1
ATOM 1337 C CA . PRO A 1 164 ? 14.030 2.388 -30.562 1.00 63.59 164 PRO A CA 1
ATOM 1338 C C . PRO A 1 164 ? 14.906 3.523 -31.121 1.00 63.59 164 PRO A C 1
ATOM 1340 O O . PRO A 1 164 ? 16.099 3.320 -31.330 1.00 63.59 164 PRO A O 1
ATOM 1343 N N . LEU A 1 165 ? 14.330 4.709 -31.357 1.00 60.12 165 LEU A N 1
ATOM 1344 C CA . LEU A 1 165 ? 15.040 5.918 -31.786 1.00 60.12 165 LEU A CA 1
ATOM 1345 C C . LEU A 1 165 ? 15.608 6.734 -30.609 1.00 60.12 165 LEU A C 1
ATOM 1347 O O . LEU A 1 165 ? 16.330 7.702 -30.835 1.00 60.12 165 LEU A O 1
ATOM 1351 N N . SER A 1 166 ? 15.302 6.370 -29.358 1.00 62.44 166 SER A N 1
ATOM 1352 C CA . SER A 1 166 ? 15.850 7.040 -28.175 1.00 62.44 166 SER A CA 1
ATOM 1353 C C . SER A 1 166 ? 17.255 6.508 -27.866 1.00 62.44 166 SER A C 1
ATOM 1355 O O . SER A 1 166 ? 17.440 5.556 -27.109 1.00 62.44 166 SER A O 1
ATOM 1357 N N . PHE A 1 167 ? 18.268 7.110 -28.491 1.00 56.06 167 PHE A N 1
ATOM 1358 C CA . PHE A 1 167 ? 19.673 6.702 -28.347 1.00 56.06 167 PHE A CA 1
ATOM 1359 C C . PHE A 1 167 ? 20.328 7.151 -27.027 1.00 56.06 167 PHE A C 1
ATOM 1361 O O . PHE A 1 167 ? 21.396 6.650 -26.683 1.00 56.06 167 PHE A O 1
ATOM 1368 N N . SER A 1 168 ? 19.715 8.077 -26.281 1.00 59.59 168 SER A N 1
ATOM 1369 C CA . SER A 1 168 ? 20.305 8.709 -25.087 1.00 59.59 168 SER A CA 1
ATOM 1370 C C . SER A 1 168 ? 19.805 8.155 -23.745 1.00 59.59 168 SER A C 1
ATOM 1372 O O . SER A 1 168 ? 20.154 8.701 -22.703 1.00 59.59 168 SER A O 1
ATOM 1374 N N . GLY A 1 169 ? 19.019 7.073 -23.752 1.00 68.50 169 GLY A N 1
ATOM 1375 C CA . GLY A 1 169 ? 18.415 6.503 -22.546 1.00 68.50 169 GLY A CA 1
ATOM 1376 C C . GLY A 1 169 ? 17.140 7.248 -22.150 1.00 68.50 169 GLY A C 1
ATOM 1377 O O . GLY A 1 169 ? 17.182 8.306 -21.529 1.00 68.50 169 GLY A O 1
ATOM 1378 N N . ALA A 1 170 ? 15.987 6.684 -22.509 1.00 76.25 170 ALA A N 1
ATOM 1379 C CA . ALA A 1 170 ? 14.692 7.243 -22.142 1.00 76.25 170 ALA A CA 1
ATOM 1380 C C . ALA A 1 170 ? 14.415 7.037 -20.642 1.00 76.25 170 ALA A C 1
ATOM 1382 O O . ALA A 1 170 ? 14.651 5.957 -20.091 1.00 76.25 170 ALA A O 1
ATOM 1383 N N . LYS A 1 171 ? 13.865 8.058 -19.979 1.00 84.00 171 LYS A N 1
ATOM 1384 C CA . LYS A 1 171 ? 13.523 8.029 -18.551 1.00 84.00 171 LYS A CA 1
ATOM 1385 C C . LYS A 1 171 ? 12.074 8.447 -18.343 1.00 84.00 171 LYS A C 1
ATOM 1387 O O . LYS A 1 171 ? 11.652 9.496 -18.814 1.00 84.00 171 LYS A O 1
ATOM 1392 N N . LYS A 1 172 ? 11.331 7.628 -17.597 1.00 84.56 172 LYS A N 1
ATOM 1393 C CA . LYS A 1 172 ? 9.953 7.898 -17.175 1.00 84.56 172 LYS A CA 1
ATOM 1394 C C . LYS A 1 172 ? 9.903 7.919 -15.656 1.00 84.56 172 LYS A C 1
ATOM 1396 O O . LYS A 1 172 ? 10.423 7.005 -15.015 1.00 84.56 172 LYS A O 1
ATOM 1401 N N . SER A 1 173 ? 9.289 8.939 -15.059 1.00 85.81 173 SER A N 1
ATOM 1402 C CA . SER A 1 173 ? 9.169 9.010 -13.601 1.00 85.81 173 SER A CA 1
ATOM 1403 C C . SER A 1 173 ? 7.821 9.543 -13.122 1.00 85.81 173 SER A C 1
ATOM 1405 O O . SER A 1 173 ? 7.177 10.367 -13.768 1.00 85.81 173 SER A O 1
ATOM 1407 N N . PHE A 1 174 ? 7.378 9.043 -11.971 1.00 86.62 174 PHE A N 1
ATOM 1408 C CA . PHE A 1 174 ? 6.064 9.336 -11.404 1.00 86.62 174 PHE A CA 1
ATOM 1409 C C . PHE A 1 174 ? 6.199 9.802 -9.959 1.00 86.62 174 PHE A C 1
ATOM 1411 O O . PHE A 1 174 ? 7.057 9.315 -9.216 1.00 86.62 174 PHE A O 1
ATOM 1418 N N . ARG A 1 175 ? 5.320 10.717 -9.539 1.00 86.25 175 ARG A N 1
ATOM 1419 C CA . ARG A 1 175 ? 5.217 11.173 -8.151 1.00 86.25 175 ARG A CA 1
ATOM 1420 C C . ARG A 1 175 ? 3.863 10.789 -7.564 1.00 86.25 175 ARG A C 1
ATOM 1422 O O . ARG A 1 175 ? 2.817 11.186 -8.071 1.00 86.25 175 ARG A O 1
ATOM 1429 N N . ILE A 1 176 ? 3.901 10.050 -6.456 1.00 87.50 176 ILE A N 1
ATOM 1430 C CA . ILE A 1 176 ? 2.710 9.597 -5.728 1.00 87.50 176 ILE A CA 1
ATOM 1431 C C . ILE A 1 176 ? 2.606 10.372 -4.414 1.00 87.50 176 ILE A C 1
ATOM 1433 O O . ILE A 1 176 ? 3.498 10.314 -3.567 1.00 87.50 176 ILE A O 1
ATOM 1437 N N . HIS A 1 177 ? 1.500 11.090 -4.226 1.00 86.50 177 HIS A N 1
ATOM 1438 C CA . HIS A 1 177 ? 1.215 11.805 -2.984 1.00 86.50 177 HIS A CA 1
ATOM 1439 C C . HIS A 1 177 ? 0.367 10.935 -2.052 1.00 86.50 177 HIS A C 1
ATOM 1441 O O . HIS A 1 177 ? -0.859 10.957 -2.128 1.00 86.50 177 HIS A O 1
ATOM 1447 N N . LEU A 1 178 ? 1.014 10.220 -1.125 1.00 87.38 178 LEU A N 1
ATOM 1448 C CA . LEU A 1 178 ? 0.349 9.276 -0.210 1.00 87.38 178 LEU A CA 1
ATOM 1449 C C . LEU A 1 178 ? -0.838 9.896 0.559 1.00 87.38 178 LEU A C 1
ATOM 1451 O O . LEU A 1 178 ? -1.873 9.252 0.712 1.00 87.38 178 LEU A O 1
ATOM 1455 N N . LEU A 1 179 ? -0.740 11.171 0.959 1.00 86.00 179 LEU A N 1
ATOM 1456 C CA . LEU A 1 179 ? -1.841 11.885 1.623 1.00 86.00 179 LEU A CA 1
ATOM 1457 C C . LEU A 1 179 ? -3.070 12.064 0.714 1.00 86.00 179 LEU A C 1
ATOM 1459 O O . LEU A 1 179 ? -4.205 11.888 1.158 1.00 86.00 179 LEU A O 1
ATOM 1463 N N . LYS A 1 180 ? -2.859 12.369 -0.576 1.00 85.00 180 LYS A N 1
ATOM 1464 C CA . LYS A 1 180 ? -3.943 12.492 -1.572 1.00 85.00 180 LYS A CA 1
ATOM 1465 C C . LYS A 1 180 ? -4.575 11.132 -1.892 1.00 85.00 180 LYS A C 1
ATOM 1467 O O . LYS A 1 180 ? -5.754 11.063 -2.245 1.00 85.00 180 LYS A O 1
ATOM 1472 N N . GLU A 1 181 ? -3.815 10.056 -1.700 1.00 85.69 181 GLU A N 1
ATOM 1473 C CA . GLU A 1 181 ? -4.283 8.669 -1.794 1.00 85.69 181 GLU A CA 1
ATOM 1474 C C . GLU A 1 181 ? -5.085 8.197 -0.572 1.00 85.69 181 GLU A C 1
ATOM 1476 O O . GLU A 1 181 ? -5.546 7.058 -0.544 1.00 85.69 181 GLU A O 1
ATOM 1481 N N . GLY A 1 182 ? -5.298 9.064 0.424 1.00 82.31 182 GLY A N 1
ATOM 1482 C CA . GLY A 1 182 ? -6.108 8.763 1.605 1.00 82.31 182 GLY A CA 1
ATOM 1483 C C . GLY A 1 182 ? -5.323 8.186 2.784 1.00 82.31 182 GLY A C 1
ATOM 1484 O O . GLY A 1 182 ? -5.920 7.909 3.825 1.00 82.31 182 GLY A O 1
ATOM 1485 N N . LEU A 1 183 ? -3.997 8.050 2.671 1.00 84.06 183 LEU A N 1
ATOM 1486 C CA . LEU A 1 183 ? -3.138 7.679 3.795 1.00 84.06 183 LEU A CA 1
ATOM 1487 C C . LEU A 1 183 ? -2.881 8.919 4.656 1.00 84.06 183 LEU A C 1
ATOM 1489 O O . LEU A 1 183 ? -2.162 9.820 4.255 1.00 84.06 183 LEU A O 1
ATOM 1493 N N . THR A 1 184 ? -3.467 8.982 5.846 1.00 81.81 184 THR A N 1
ATOM 1494 C CA . THR A 1 184 ? -3.216 10.063 6.816 1.00 81.81 184 THR A CA 1
ATOM 1495 C C . THR A 1 184 ? -1.800 10.029 7.405 1.00 81.81 184 THR A C 1
ATOM 1497 O O . THR A 1 184 ? -1.160 8.981 7.509 1.00 81.81 184 THR A O 1
ATOM 1500 N N . GLU A 1 185 ? -1.340 11.180 7.892 1.00 81.56 185 GLU A N 1
ATOM 1501 C CA . GLU A 1 185 ? -0.022 11.348 8.518 1.00 81.56 185 GLU A CA 1
ATOM 1502 C C . GLU A 1 185 ? 0.195 10.434 9.725 1.00 81.56 185 GLU A C 1
ATOM 1504 O O . GLU A 1 185 ? 1.271 9.869 9.888 1.00 81.56 185 GLU A O 1
ATOM 1509 N N . LYS A 1 186 ? -0.839 10.240 10.553 1.00 74.50 186 LYS A N 1
ATOM 1510 C CA . LYS A 1 186 ? -0.755 9.378 11.741 1.00 74.50 186 LYS A CA 1
ATOM 1511 C C . LYS A 1 186 ? -0.392 7.943 11.373 1.00 74.50 186 LYS A C 1
ATOM 1513 O O . LYS A 1 186 ? 0.373 7.310 12.086 1.00 74.50 186 LYS A O 1
ATOM 1518 N N . ILE A 1 187 ? -0.905 7.434 10.255 1.00 76.38 187 ILE A N 1
ATOM 1519 C CA . ILE A 1 187 ? -0.580 6.083 9.778 1.00 76.38 187 ILE A CA 1
ATOM 1520 C C . ILE A 1 187 ? 0.854 6.052 9.279 1.00 76.38 187 ILE A C 1
ATOM 1522 O O . ILE A 1 187 ? 1.609 5.165 9.656 1.00 76.38 187 ILE A O 1
ATOM 1526 N N . LEU A 1 188 ? 1.227 7.018 8.437 1.00 82.31 188 LEU A N 1
ATOM 1527 C CA . LEU A 1 188 ? 2.560 7.066 7.846 1.00 82.31 188 LEU A CA 1
ATOM 1528 C C . LEU A 1 188 ? 3.643 7.201 8.920 1.00 82.31 188 LEU A C 1
ATOM 1530 O O . LEU A 1 188 ? 4.692 6.587 8.781 1.00 82.31 188 LEU A O 1
ATOM 1534 N N . ASN A 1 189 ? 3.365 7.935 10.000 1.00 79.56 189 ASN A N 1
ATOM 1535 C CA . ASN A 1 189 ? 4.314 8.169 11.084 1.00 79.56 189 ASN A CA 1
ATOM 1536 C C . ASN A 1 189 ? 4.311 7.057 12.143 1.00 79.56 189 ASN A C 1
ATOM 1538 O O . ASN A 1 189 ? 5.387 6.639 12.567 1.00 79.56 189 ASN A O 1
ATOM 1542 N N . ASN A 1 190 ? 3.138 6.570 12.565 1.00 74.06 190 ASN A N 1
ATOM 1543 C CA . ASN A 1 190 ? 3.036 5.636 13.695 1.00 74.06 190 ASN A CA 1
ATOM 1544 C C . ASN A 1 190 ? 3.013 4.174 13.245 1.00 74.06 190 ASN A C 1
ATOM 1546 O O . ASN A 1 190 ? 3.647 3.333 13.868 1.00 74.06 190 ASN A O 1
ATOM 1550 N N . ILE A 1 191 ? 2.260 3.875 12.185 1.00 73.44 191 ILE A N 1
ATOM 1551 C CA . ILE A 1 191 ? 2.043 2.502 11.703 1.00 73.44 191 ILE A CA 1
ATOM 1552 C C . ILE A 1 191 ? 3.109 2.124 10.676 1.00 73.44 191 ILE A C 1
ATOM 1554 O O . ILE A 1 191 ? 3.515 0.969 10.612 1.00 73.44 191 ILE A O 1
ATOM 1558 N N . GLN A 1 192 ? 3.573 3.100 9.888 1.00 78.75 192 GLN A N 1
ATOM 1559 C CA . GLN A 1 192 ? 4.639 2.945 8.896 1.00 78.75 192 GLN A CA 1
ATOM 1560 C C . GLN A 1 192 ? 4.401 1.728 7.984 1.00 78.75 192 GLN A C 1
ATOM 1562 O O . GLN A 1 192 ? 5.224 0.806 7.947 1.00 78.75 192 GLN A O 1
ATOM 1567 N N . PRO A 1 193 ? 3.262 1.698 7.261 1.00 78.25 193 PRO A N 1
ATOM 1568 C CA . PRO A 1 193 ? 2.886 0.548 6.452 1.00 78.25 193 PRO A CA 1
ATOM 1569 C C . PRO A 1 193 ? 3.968 0.233 5.419 1.00 78.25 193 PRO A C 1
ATOM 1571 O O . PRO A 1 193 ? 4.659 1.123 4.918 1.00 78.25 193 PRO A O 1
ATOM 1574 N N . ILE A 1 194 ? 4.097 -1.048 5.082 1.00 83.25 194 ILE A N 1
ATOM 1575 C CA . ILE A 1 194 ? 5.049 -1.492 4.067 1.00 83.25 194 ILE A CA 1
ATOM 1576 C C . ILE A 1 194 ? 4.611 -0.941 2.708 1.00 83.25 194 ILE A C 1
ATOM 1578 O O . ILE A 1 194 ? 3.518 -1.230 2.225 1.00 83.25 194 ILE A O 1
ATOM 1582 N N . ILE A 1 195 ? 5.495 -0.183 2.070 1.00 87.44 195 ILE A N 1
ATOM 1583 C CA . ILE A 1 195 ? 5.359 0.263 0.688 1.00 87.44 195 ILE A CA 1
ATOM 1584 C C . ILE A 1 195 ? 6.126 -0.731 -0.180 1.00 87.44 195 ILE A C 1
ATOM 1586 O O . ILE A 1 195 ? 7.357 -0.781 -0.152 1.00 87.44 195 ILE A O 1
ATOM 1590 N N . LYS A 1 196 ? 5.393 -1.541 -0.944 1.00 87.94 196 LYS A N 1
ATOM 1591 C CA . LYS A 1 196 ? 5.963 -2.442 -1.950 1.00 87.94 196 LYS A CA 1
ATOM 1592 C C . LYS A 1 196 ? 6.045 -1.705 -3.284 1.00 87.94 196 LYS A C 1
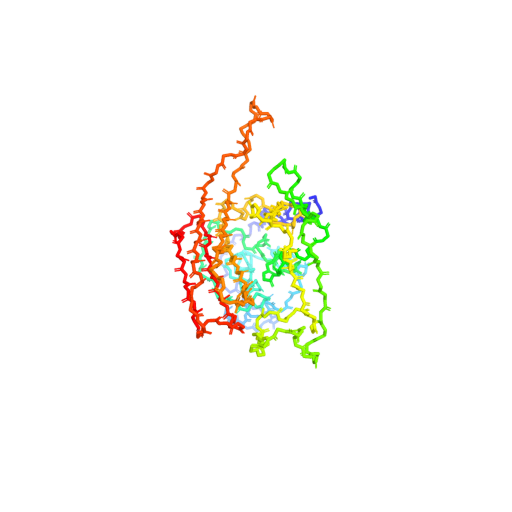ATOM 1594 O O . LYS A 1 196 ? 5.036 -1.193 -3.760 1.00 87.94 196 LYS A O 1
ATOM 1599 N N . VAL A 1 197 ? 7.225 -1.694 -3.897 1.00 88.19 197 VAL A N 1
ATOM 1600 C CA . VAL A 1 197 ? 7.407 -1.286 -5.291 1.00 88.19 197 VAL A CA 1
ATOM 1601 C C . VAL A 1 197 ? 7.856 -2.506 -6.078 1.00 88.19 197 VAL A C 1
ATOM 1603 O O . VAL A 1 197 ? 8.832 -3.161 -5.720 1.00 88.19 197 VAL A O 1
ATOM 1606 N N . SER A 1 198 ? 7.132 -2.823 -7.143 1.00 87.38 198 SER A N 1
ATOM 1607 C CA . SER A 1 198 ? 7.480 -3.906 -8.055 1.00 87.38 198 SER A CA 1
ATOM 1608 C C . SER A 1 198 ? 7.484 -3.402 -9.483 1.00 87.38 198 SER A C 1
ATOM 1610 O O . SER A 1 198 ? 6.561 -2.696 -9.887 1.00 87.38 198 SER A O 1
ATOM 1612 N N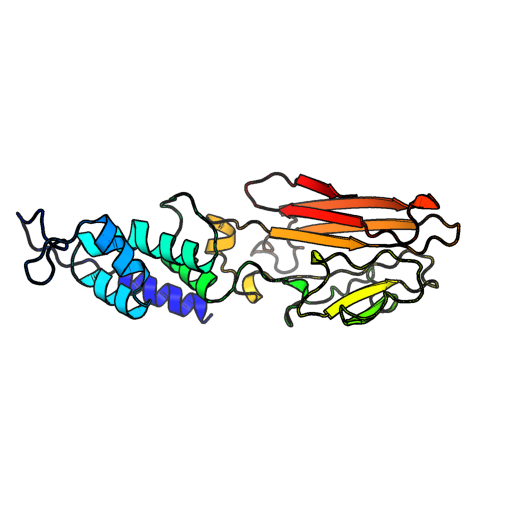 . VAL A 1 199 ? 8.512 -3.778 -10.234 1.00 86.94 199 VAL A N 1
ATOM 1613 C CA . VAL A 1 199 ? 8.659 -3.415 -11.640 1.00 86.94 199 VAL A CA 1
ATOM 1614 C C . VAL A 1 199 ? 8.990 -4.664 -12.433 1.00 86.94 199 VAL A C 1
ATOM 1616 O O . VAL A 1 199 ? 9.876 -5.431 -12.053 1.00 86.94 199 VAL A O 1
ATOM 1619 N N . TRP A 1 200 ? 8.268 -4.836 -13.532 1.00 86.81 200 TRP A N 1
ATOM 1620 C CA . TRP A 1 200 ? 8.554 -5.824 -14.556 1.00 86.81 200 TRP A CA 1
ATOM 1621 C C . TRP A 1 200 ? 9.187 -5.133 -15.757 1.00 86.81 200 TRP A C 1
ATOM 1623 O O . TRP A 1 200 ? 8.749 -4.052 -16.152 1.00 86.81 200 TRP A O 1
ATOM 1633 N N . PHE A 1 201 ? 10.213 -5.749 -16.334 1.00 85.50 201 PHE A N 1
ATOM 1634 C CA . PHE A 1 201 ? 10.851 -5.252 -17.548 1.00 85.50 201 PHE A CA 1
ATOM 1635 C C . PHE A 1 201 ? 11.307 -6.408 -18.439 1.00 85.50 201 PHE A C 1
ATOM 1637 O O . PHE A 1 201 ? 11.575 -7.513 -17.972 1.00 85.50 201 PHE A O 1
ATOM 1644 N N . CYS A 1 202 ? 11.379 -6.135 -19.735 1.00 81.50 202 CYS A N 1
ATOM 1645 C CA . CYS A 1 202 ? 11.833 -7.054 -20.770 1.00 81.50 202 CYS A CA 1
ATOM 1646 C C . CYS A 1 202 ? 12.529 -6.232 -21.861 1.00 81.50 202 CYS A C 1
ATOM 1648 O O . CYS A 1 202 ? 12.219 -5.055 -22.055 1.00 81.50 202 CYS A O 1
ATOM 1650 N N . CYS A 1 203 ? 13.464 -6.846 -22.583 1.00 78.00 203 CYS A N 1
ATOM 1651 C CA . CYS A 1 203 ? 14.115 -6.232 -23.732 1.00 78.00 203 CYS A CA 1
ATOM 1652 C C . CYS A 1 203 ? 14.102 -7.174 -24.942 1.00 78.00 203 CYS A C 1
ATOM 1654 O O . CYS A 1 203 ? 14.408 -8.369 -24.837 1.00 78.00 203 CYS A O 1
ATOM 1656 N N . LYS A 1 204 ? 13.801 -6.617 -26.121 1.00 72.50 204 LYS A N 1
ATOM 1657 C CA . LYS A 1 204 ? 14.075 -7.267 -27.404 1.00 72.50 204 LYS A CA 1
ATOM 1658 C C . LYS A 1 204 ? 15.549 -7.049 -27.743 1.00 72.50 204 LYS A C 1
ATOM 1660 O O . LYS A 1 204 ? 15.910 -6.059 -28.368 1.00 72.50 204 LYS A O 1
ATOM 1665 N N . LEU A 1 205 ? 16.408 -7.966 -27.305 1.00 63.75 205 LEU A N 1
ATOM 1666 C CA . LEU A 1 205 ? 17.828 -7.925 -27.651 1.00 63.75 205 LEU A CA 1
ATOM 1667 C C . LEU A 1 205 ? 18.003 -8.380 -29.109 1.00 63.75 205 LEU A C 1
ATOM 1669 O O . LEU A 1 205 ? 17.999 -9.574 -29.413 1.00 63.75 205 LEU A O 1
ATOM 1673 N N . ASP A 1 206 ? 18.141 -7.437 -30.037 1.00 65.88 206 ASP A N 1
ATOM 1674 C CA . ASP A 1 206 ? 18.529 -7.706 -31.431 1.00 65.88 206 ASP A CA 1
ATOM 1675 C C . ASP A 1 206 ? 20.058 -7.602 -31.584 1.00 65.88 206 ASP A C 1
ATOM 1677 O O . ASP A 1 206 ? 20.578 -6.818 -32.372 1.00 65.88 206 ASP A O 1
ATOM 1681 N N . GLY A 1 207 ? 20.786 -8.367 -30.758 1.00 62.00 207 GLY A N 1
ATOM 1682 C CA . GLY A 1 207 ? 22.257 -8.408 -30.757 1.00 62.00 207 GLY A CA 1
ATOM 1683 C C . GLY A 1 207 ? 22.942 -7.186 -30.133 1.00 62.00 207 GLY A C 1
ATOM 1684 O O . GLY A 1 207 ? 24.143 -7.006 -30.312 1.00 62.00 207 GLY A O 1
ATOM 1685 N N . LYS A 1 208 ? 22.193 -6.341 -29.418 1.00 67.62 208 LYS A N 1
ATOM 1686 C CA . LYS A 1 208 ? 22.696 -5.150 -28.719 1.00 67.62 208 LYS A CA 1
ATOM 1687 C C . LYS A 1 208 ? 22.562 -5.320 -27.213 1.00 67.62 208 LYS A C 1
ATOM 1689 O O . LYS A 1 208 ? 21.601 -5.937 -26.763 1.00 67.62 208 LYS A O 1
ATOM 1694 N N . GLU A 1 209 ? 23.493 -4.743 -26.459 1.00 77.25 209 GLU A N 1
ATOM 1695 C CA . GLU A 1 209 ? 23.375 -4.629 -25.006 1.00 77.25 209 GLU A CA 1
ATOM 1696 C C . GLU A 1 209 ? 22.360 -3.541 -24.636 1.00 77.25 209 GLU A C 1
ATOM 1698 O O . GLU A 1 209 ? 22.260 -2.514 -25.312 1.00 77.25 209 GLU A O 1
ATOM 1703 N N . ALA A 1 210 ? 21.614 -3.762 -23.555 1.00 79.44 210 ALA A N 1
ATOM 1704 C CA . ALA A 1 210 ? 20.703 -2.775 -22.992 1.00 79.44 210 ALA A CA 1
ATOM 1705 C C . ALA A 1 210 ? 20.900 -2.673 -21.478 1.00 79.44 210 ALA A C 1
ATOM 1707 O O . ALA A 1 210 ? 20.982 -3.687 -20.786 1.00 79.44 210 ALA A O 1
ATOM 1708 N N . ASP A 1 211 ? 20.928 -1.448 -20.958 1.00 84.50 211 ASP A N 1
ATOM 1709 C CA . ASP A 1 211 ? 20.988 -1.185 -19.523 1.00 84.50 211 ASP A CA 1
ATOM 1710 C C . ASP A 1 211 ? 19.601 -0.740 -19.034 1.00 84.50 211 ASP A C 1
ATOM 1712 O O . ASP A 1 211 ? 19.068 0.286 -19.457 1.00 84.50 211 ASP A O 1
ATOM 1716 N N . PHE A 1 212 ? 19.007 -1.513 -18.125 1.00 86.50 212 PHE A N 1
ATOM 1717 C CA . PHE A 1 212 ? 17.786 -1.137 -17.421 1.00 86.50 212 PHE A CA 1
ATOM 1718 C C . PHE A 1 212 ? 18.135 -0.573 -16.046 1.00 86.50 212 PHE A C 1
ATOM 1720 O O . PHE A 1 212 ? 18.806 -1.234 -15.253 1.00 86.50 212 PHE A O 1
ATOM 1727 N N . SER A 1 213 ? 17.639 0.627 -15.745 1.00 88.00 213 SER A N 1
ATOM 1728 C CA . SER A 1 213 ? 17.826 1.280 -14.448 1.00 88.00 213 SER A CA 1
ATOM 1729 C C . SER A 1 213 ? 16.481 1.697 -13.860 1.00 88.00 213 SER A C 1
ATOM 1731 O O . SER A 1 213 ? 15.675 2.347 -14.520 1.00 88.00 213 SER A O 1
ATOM 1733 N N . CYS A 1 214 ? 16.250 1.367 -12.592 1.00 88.81 214 CYS A N 1
ATOM 1734 C CA . CYS A 1 214 ? 15.079 1.788 -11.832 1.00 88.81 214 CYS A CA 1
ATOM 1735 C C . CYS A 1 214 ? 15.528 2.416 -10.515 1.00 88.81 214 CYS A C 1
ATOM 1737 O O . CYS A 1 214 ? 16.330 1.839 -9.780 1.00 88.81 214 CYS A O 1
ATOM 1739 N N . TYR A 1 215 ? 14.996 3.592 -10.197 1.00 88.06 215 TYR A N 1
ATOM 1740 C CA . TYR A 1 215 ? 15.246 4.263 -8.930 1.00 88.06 215 TYR A CA 1
ATOM 1741 C C . TYR A 1 215 ? 13.922 4.619 -8.260 1.00 88.06 215 TYR A C 1
ATOM 1743 O O . TYR A 1 215 ? 12.957 5.034 -8.898 1.00 88.06 215 TYR A O 1
ATOM 1751 N N . THR A 1 216 ? 13.888 4.479 -6.943 1.00 89.56 216 THR A N 1
ATOM 1752 C CA . THR A 1 216 ? 12.736 4.818 -6.107 1.00 89.56 216 THR A CA 1
ATOM 1753 C C . THR A 1 216 ? 13.208 5.678 -4.946 1.00 89.56 216 THR A C 1
ATOM 1755 O O . THR A 1 216 ? 14.328 5.517 -4.454 1.00 89.56 216 THR A O 1
ATOM 1758 N N . ARG A 1 217 ? 12.378 6.635 -4.523 1.00 88.25 217 ARG A N 1
ATOM 1759 C CA . ARG A 1 217 ? 12.673 7.523 -3.394 1.00 88.25 217 ARG A CA 1
ATOM 1760 C C . ARG A 1 217 ? 11.427 7.697 -2.537 1.00 88.25 217 ARG A C 1
ATOM 1762 O O . ARG A 1 217 ? 10.376 8.069 -3.052 1.00 88.25 217 ARG A O 1
ATOM 1769 N N . LEU A 1 218 ? 11.561 7.454 -1.236 1.00 89.88 218 LEU A N 1
ATOM 1770 C CA . LEU A 1 218 ? 10.580 7.855 -0.236 1.00 89.88 218 LEU A CA 1
ATOM 1771 C C . LEU A 1 218 ? 10.958 9.251 0.251 1.00 89.88 218 LEU A C 1
ATOM 1773 O O . LEU A 1 218 ? 12.068 9.459 0.742 1.00 89.88 218 LEU A O 1
ATOM 1777 N N . LEU A 1 219 ? 10.043 10.199 0.082 1.00 86.94 219 LEU A N 1
ATOM 1778 C CA . LEU A 1 219 ? 10.270 11.607 0.384 1.00 86.94 219 LEU A CA 1
ATOM 1779 C C . LEU A 1 219 ? 9.561 11.986 1.685 1.00 86.94 219 LEU A C 1
ATOM 1781 O O . LEU A 1 219 ? 8.394 11.641 1.876 1.00 86.94 219 LEU A O 1
ATOM 1785 N N . GLY A 1 220 ? 10.263 12.715 2.549 1.00 84.00 220 GLY A N 1
ATOM 1786 C CA . GLY A 1 220 ? 9.675 13.383 3.703 1.00 84.00 220 GLY A CA 1
ATOM 1787 C C . GLY A 1 220 ? 8.950 14.662 3.290 1.00 84.00 220 GLY A C 1
ATOM 1788 O O . GLY A 1 220 ? 8.958 15.053 2.120 1.00 84.00 220 GLY A O 1
ATOM 1789 N N . ARG A 1 221 ? 8.303 15.340 4.243 1.00 74.12 221 ARG A N 1
ATOM 1790 C CA . ARG A 1 221 ? 7.780 16.682 3.964 1.00 74.12 221 ARG A CA 1
ATOM 1791 C C . ARG A 1 221 ? 8.932 17.689 3.836 1.00 74.12 221 ARG A C 1
ATOM 1793 O O . ARG A 1 221 ? 9.920 17.536 4.555 1.00 74.12 221 ARG A O 1
ATOM 1800 N N . PRO A 1 222 ? 8.813 18.697 2.952 1.00 63.66 222 PRO A N 1
ATOM 1801 C CA . PRO A 1 222 ? 9.671 19.879 3.002 1.00 63.66 222 PRO A CA 1
ATOM 1802 C C . PRO A 1 222 ? 9.631 20.488 4.406 1.00 63.66 222 PRO A C 1
ATOM 1804 O O . PRO A 1 222 ? 8.602 20.387 5.088 1.00 63.66 222 PRO A O 1
ATOM 1807 N N . TYR A 1 223 ? 10.735 21.084 4.853 1.00 55.25 223 TYR A N 1
ATOM 1808 C CA . TYR A 1 223 ? 10.742 21.791 6.131 1.00 55.25 223 TYR A CA 1
ATOM 1809 C C . TYR A 1 223 ? 9.726 22.948 6.085 1.00 55.25 223 TYR A C 1
ATOM 1811 O O . TYR A 1 223 ? 9.621 23.607 5.054 1.00 55.25 223 TYR A O 1
ATOM 1819 N N . PRO A 1 224 ? 8.977 23.218 7.173 1.00 54.91 224 PRO A N 1
ATOM 1820 C CA . PRO A 1 224 ? 7.945 24.262 7.185 1.00 54.91 224 PRO A CA 1
ATOM 1821 C C . PRO A 1 224 ? 8.461 25.664 6.837 1.00 54.91 224 PRO A C 1
ATOM 1823 O O . PRO A 1 224 ? 7.681 26.512 6.418 1.00 54.91 224 PRO A O 1
ATOM 1826 N N . GLU A 1 225 ? 9.756 25.902 7.041 1.00 57.25 225 GLU A N 1
ATOM 1827 C CA . GLU A 1 225 ? 10.401 27.208 6.882 1.00 57.25 225 GLU A CA 1
ATOM 1828 C C . GLU A 1 225 ? 10.848 27.498 5.442 1.00 57.25 225 GLU A C 1
ATOM 1830 O O . GLU A 1 225 ? 11.160 28.641 5.128 1.00 57.25 225 GLU A O 1
ATOM 1835 N N . ASP A 1 226 ? 10.829 26.494 4.559 1.00 50.28 226 ASP A N 1
ATOM 1836 C CA . ASP A 1 226 ? 11.157 26.657 3.144 1.00 50.28 226 ASP A CA 1
ATOM 1837 C C . ASP A 1 226 ? 10.250 25.758 2.275 1.00 50.28 226 ASP A C 1
ATOM 1839 O O . ASP A 1 226 ? 10.521 24.565 2.091 1.00 50.28 226 ASP A O 1
ATOM 1843 N N . PRO A 1 227 ? 9.137 26.306 1.754 1.00 48.41 227 PRO A N 1
ATOM 1844 C CA . PRO A 1 227 ? 8.216 25.600 0.863 1.00 48.41 227 PRO A CA 1
ATOM 1845 C C . PRO A 1 227 ? 8.854 25.147 -0.459 1.00 48.41 227 PRO A C 1
ATOM 1847 O O . PRO A 1 227 ? 8.341 24.207 -1.074 1.00 48.41 227 PRO A O 1
ATOM 1850 N N . ASP A 1 228 ? 9.949 25.793 -0.872 1.00 48.97 228 ASP A N 1
ATOM 1851 C CA . ASP A 1 228 ? 10.706 25.485 -2.088 1.00 48.97 228 ASP A CA 1
ATOM 1852 C C . ASP A 1 228 ? 11.857 24.500 -1.820 1.00 48.97 228 ASP A C 1
ATOM 1854 O O . ASP A 1 228 ? 12.433 23.943 -2.763 1.00 48.97 228 ASP A O 1
ATOM 1858 N N . ALA A 1 229 ? 12.153 24.194 -0.549 1.00 55.62 229 ALA A N 1
ATOM 1859 C CA . ALA A 1 229 ? 13.123 23.170 -0.198 1.00 55.62 229 ALA A CA 1
ATOM 1860 C C . ALA A 1 229 ? 12.695 21.823 -0.784 1.00 55.62 229 ALA A C 1
ATOM 1862 O O . ALA A 1 229 ? 11.627 21.268 -0.493 1.00 55.62 229 ALA A O 1
ATOM 1863 N N . SER A 1 230 ? 13.579 21.247 -1.599 1.00 60.09 230 SER A N 1
ATOM 1864 C CA . SER A 1 230 ? 13.393 19.906 -2.133 1.00 60.09 230 SER A CA 1
ATOM 1865 C C . SER A 1 230 ? 13.114 18.938 -0.983 1.00 60.09 230 SER A C 1
ATOM 1867 O O . SER A 1 230 ? 13.926 18.813 -0.066 1.00 60.09 230 SER A O 1
ATOM 1869 N N . ALA A 1 231 ? 11.963 18.263 -1.033 1.00 66.81 231 ALA A N 1
ATOM 1870 C CA . ALA A 1 231 ? 11.577 17.254 -0.054 1.00 66.81 231 ALA A CA 1
ATOM 1871 C C . ALA A 1 231 ? 12.761 16.323 0.264 1.00 66.81 231 ALA A C 1
ATOM 1873 O O . ALA A 1 231 ? 13.342 15.731 -0.653 1.00 66.81 231 ALA A O 1
ATOM 1874 N N . PHE A 1 232 ? 13.128 16.197 1.544 1.00 77.12 232 PHE A N 1
ATOM 1875 C CA . PHE A 1 232 ? 14.294 15.401 1.914 1.00 77.12 232 PHE A CA 1
ATOM 1876 C C . PHE A 1 232 ? 14.045 13.919 1.610 1.00 77.12 232 PHE A C 1
ATOM 1878 O O . PHE A 1 232 ? 12.953 13.382 1.821 1.00 77.12 232 PHE A O 1
ATOM 1885 N N . VAL A 1 233 ? 15.064 13.248 1.078 1.00 84.81 233 VAL A N 1
ATOM 1886 C CA . VAL A 1 233 ? 14.977 11.826 0.744 1.00 84.81 233 VAL A CA 1
ATOM 1887 C C . VAL A 1 233 ? 15.134 11.031 2.034 1.00 84.81 233 VAL A C 1
ATOM 1889 O O . VAL A 1 233 ? 16.224 10.945 2.585 1.00 84.81 233 VAL A O 1
ATOM 1892 N N . MET A 1 234 ? 14.040 10.442 2.516 1.00 85.06 234 MET A N 1
ATOM 1893 C CA . MET A 1 234 ? 14.067 9.566 3.689 1.00 85.06 234 MET A CA 1
ATOM 1894 C C . MET A 1 234 ? 14.776 8.256 3.365 1.00 85.06 234 MET A C 1
ATOM 1896 O O . MET A 1 234 ? 15.556 7.747 4.162 1.00 85.06 234 MET A O 1
ATOM 1900 N N . ARG A 1 235 ? 14.454 7.681 2.201 1.00 84.50 235 ARG A N 1
ATOM 1901 C CA . ARG A 1 235 ? 15.002 6.409 1.719 1.00 84.50 235 ARG A CA 1
ATOM 1902 C C . ARG A 1 235 ? 15.076 6.418 0.204 1.00 84.50 235 ARG A C 1
ATOM 1904 O O . ARG A 1 235 ? 14.227 7.015 -0.459 1.00 84.50 235 ARG A O 1
ATOM 1911 N N . SER A 1 236 ? 16.041 5.701 -0.343 1.00 86.81 236 SER A N 1
ATOM 1912 C CA . SER A 1 236 ? 16.135 5.442 -1.773 1.00 86.81 236 SER A CA 1
ATOM 1913 C C . SER A 1 236 ? 16.530 3.995 -2.024 1.00 86.81 236 SER A C 1
ATOM 1915 O O . SER A 1 236 ? 17.157 3.342 -1.190 1.00 86.81 236 SER A O 1
ATOM 1917 N N . ALA A 1 237 ? 16.136 3.489 -3.182 1.00 87.12 237 ALA A N 1
ATOM 1918 C CA . ALA A 1 237 ? 16.661 2.249 -3.720 1.00 87.12 237 ALA A CA 1
ATOM 1919 C C . ALA A 1 237 ? 16.925 2.450 -5.207 1.00 87.12 237 ALA A C 1
ATOM 1921 O O . ALA A 1 237 ? 16.137 3.100 -5.898 1.00 87.12 237 ALA A O 1
ATOM 1922 N N . GLN A 1 238 ? 18.032 1.893 -5.679 1.00 87.50 238 GLN A N 1
ATOM 1923 C CA . GLN A 1 238 ? 18.393 1.870 -7.084 1.00 87.50 238 GLN A CA 1
ATOM 1924 C C . GLN A 1 238 ? 18.693 0.434 -7.485 1.00 87.50 238 GLN A C 1
ATOM 1926 O O . GLN A 1 238 ? 19.321 -0.317 -6.740 1.00 87.50 238 GLN A O 1
ATOM 1931 N N . PHE A 1 239 ? 18.236 0.074 -8.671 1.00 87.38 239 PHE A N 1
ATOM 1932 C CA . PHE A 1 239 ? 18.525 -1.190 -9.304 1.00 87.38 239 PHE A CA 1
ATOM 1933 C C . PHE A 1 239 ? 18.989 -0.923 -10.727 1.00 87.38 239 PHE A C 1
ATOM 1935 O O . PHE A 1 239 ? 18.337 -0.175 -11.452 1.00 87.38 239 PHE A O 1
ATOM 1942 N N . ASN A 1 240 ? 20.087 -1.562 -11.116 1.00 88.75 240 ASN A N 1
ATOM 1943 C CA . ASN A 1 240 ? 20.608 -1.515 -12.472 1.00 88.75 240 ASN A CA 1
ATOM 1944 C C . ASN A 1 240 ? 20.829 -2.958 -12.943 1.00 88.75 240 ASN A C 1
ATOM 1946 O O . ASN A 1 240 ? 21.390 -3.769 -12.204 1.00 88.75 240 ASN A O 1
ATOM 1950 N N . LYS A 1 241 ? 20.403 -3.280 -14.163 1.00 86.44 241 LYS A N 1
ATOM 1951 C CA . LYS A 1 241 ? 20.635 -4.573 -14.810 1.00 86.44 241 LYS A CA 1
ATOM 1952 C C . LYS A 1 241 ? 21.104 -4.334 -16.232 1.00 86.44 241 LYS A C 1
ATOM 1954 O O . LYS A 1 241 ? 20.383 -3.742 -17.029 1.00 86.44 241 LYS A O 1
ATOM 1959 N N . ARG A 1 242 ? 22.285 -4.861 -16.537 1.00 85.62 242 ARG A N 1
ATOM 1960 C CA . ARG A 1 242 ? 22.763 -5.002 -17.907 1.00 85.62 242 ARG A CA 1
ATOM 1961 C C . ARG A 1 242 ? 22.204 -6.282 -18.515 1.00 85.62 242 ARG A C 1
ATOM 1963 O O . ARG A 1 242 ? 22.266 -7.341 -17.887 1.00 85.62 242 ARG A O 1
ATOM 1970 N N . LEU A 1 243 ? 21.662 -6.168 -19.718 1.00 81.62 243 LEU A N 1
ATOM 1971 C CA . LEU A 1 243 ? 21.142 -7.255 -20.537 1.00 81.62 243 LEU A CA 1
ATOM 1972 C C . LEU A 1 243 ? 22.068 -7.413 -21.745 1.00 81.62 243 LEU A C 1
ATOM 1974 O O . LEU A 1 243 ? 22.120 -6.529 -22.597 1.00 81.62 243 LEU A O 1
ATOM 1978 N N . ASN A 1 244 ? 22.832 -8.506 -21.791 1.00 76.12 244 ASN A N 1
ATOM 1979 C CA . ASN A 1 244 ? 23.909 -8.711 -22.771 1.00 76.12 244 ASN A CA 1
ATOM 1980 C C . ASN A 1 244 ? 23.887 -10.081 -23.474 1.00 76.12 244 ASN A C 1
ATOM 1982 O O . ASN A 1 244 ? 24.661 -10.290 -24.403 1.00 76.12 244 ASN A O 1
ATOM 1986 N N . ASN A 1 245 ? 22.999 -11.002 -23.081 1.00 66.69 245 ASN A N 1
ATOM 1987 C CA . ASN A 1 245 ? 22.989 -12.374 -23.597 1.00 66.69 245 ASN A CA 1
ATOM 1988 C C . ASN A 1 245 ? 21.750 -12.701 -24.437 1.00 66.69 245 ASN A C 1
ATOM 1990 O O . ASN A 1 245 ? 20.627 -12.327 -24.096 1.00 66.69 245 ASN A O 1
ATOM 1994 N N . VAL A 1 246 ? 21.953 -13.505 -25.488 1.00 63.81 246 VAL A N 1
ATOM 1995 C CA . VAL A 1 246 ? 20.886 -14.058 -26.346 1.00 63.81 246 VAL A CA 1
ATOM 1996 C C . VAL A 1 246 ? 19.842 -14.820 -25.513 1.00 63.81 246 VAL A C 1
ATOM 1998 O O . VAL A 1 246 ? 18.647 -14.692 -25.768 1.00 63.81 246 VAL A O 1
ATOM 2001 N N . ASP A 1 247 ? 20.270 -15.503 -24.447 1.00 67.00 247 ASP A N 1
ATOM 2002 C CA . ASP A 1 247 ? 19.400 -16.284 -23.552 1.00 67.00 247 ASP A CA 1
ATOM 2003 C C . ASP A 1 247 ? 18.470 -15.438 -22.665 1.00 67.00 247 ASP A C 1
ATOM 2005 O O . ASP A 1 247 ? 17.598 -15.988 -21.991 1.00 67.00 247 ASP A O 1
ATOM 2009 N N . GLN A 1 248 ? 18.655 -14.116 -22.617 1.00 72.06 248 GLN A N 1
ATOM 2010 C CA . GLN A 1 248 ? 17.810 -13.176 -21.864 1.00 72.06 248 GLN A CA 1
ATOM 2011 C C . GLN A 1 248 ? 16.775 -12.476 -22.758 1.00 72.06 248 GLN A C 1
ATOM 2013 O O . GLN A 1 248 ? 15.929 -11.727 -22.265 1.00 72.06 248 GLN A O 1
ATOM 2018 N N . LYS A 1 249 ? 16.826 -12.715 -24.075 1.00 72.38 249 LYS A N 1
ATOM 2019 C CA . LYS A 1 249 ? 15.925 -12.106 -25.053 1.00 72.38 249 LYS A CA 1
ATOM 2020 C C . LYS A 1 249 ? 14.480 -12.513 -24.776 1.00 72.38 249 LYS A C 1
ATOM 2022 O O . LYS A 1 249 ? 14.177 -13.698 -24.685 1.00 72.38 249 LYS A O 1
ATOM 2027 N N . GLY A 1 250 ? 13.591 -11.524 -24.671 1.00 73.94 250 GLY A N 1
ATOM 2028 C CA . GLY A 1 250 ? 12.160 -11.781 -24.482 1.00 73.94 250 GLY A CA 1
ATOM 2029 C C . GLY A 1 250 ? 11.798 -12.403 -23.127 1.00 73.94 250 GLY A C 1
ATOM 2030 O O . GLY A 1 250 ? 10.669 -12.853 -22.946 1.00 73.94 250 GLY A O 1
ATOM 2031 N N . LYS A 1 251 ? 12.727 -12.455 -22.166 1.00 80.38 251 LYS A N 1
ATOM 2032 C CA . LYS A 1 251 ? 12.417 -12.876 -20.798 1.00 80.38 251 LYS A CA 1
ATOM 2033 C C . LYS A 1 251 ? 11.944 -11.683 -19.974 1.00 80.38 251 LYS A C 1
ATOM 2035 O O . LYS A 1 251 ? 12.493 -10.584 -20.082 1.00 80.38 251 LYS A O 1
ATOM 2040 N N . TRP A 1 252 ? 10.933 -11.922 -19.146 1.00 82.69 252 TRP A N 1
ATOM 2041 C CA . TRP A 1 252 ? 10.468 -10.968 -18.149 1.00 82.69 252 TRP A CA 1
ATOM 2042 C C . TRP A 1 252 ? 11.323 -11.070 -16.895 1.00 82.69 252 TRP A C 1
ATOM 2044 O O . TRP A 1 252 ? 11.527 -12.158 -16.372 1.00 82.69 252 TRP A O 1
ATOM 2054 N N . PHE A 1 253 ? 11.772 -9.928 -16.391 1.00 85.00 253 PHE A N 1
ATOM 2055 C CA . PHE A 1 253 ? 12.498 -9.829 -15.132 1.00 85.00 253 PHE A CA 1
ATOM 2056 C C . PHE A 1 253 ? 11.672 -9.034 -14.130 1.00 85.00 253 PHE A C 1
ATOM 2058 O O . PHE A 1 253 ? 11.101 -7.996 -14.484 1.00 85.00 253 PHE A O 1
ATOM 2065 N N . GLN A 1 254 ? 11.645 -9.490 -12.876 1.00 87.00 254 GLN A N 1
ATOM 2066 C CA . GLN A 1 254 ? 10.954 -8.799 -11.792 1.00 87.00 254 GLN A CA 1
ATOM 2067 C C . GLN A 1 254 ? 11.943 -8.240 -10.777 1.00 87.00 254 GLN A C 1
ATOM 2069 O O . GLN A 1 254 ? 12.808 -8.943 -10.251 1.00 87.00 254 GLN A O 1
ATOM 2074 N N . ILE A 1 255 ? 11.742 -6.976 -10.423 1.00 84.50 255 ILE A N 1
ATOM 2075 C CA . ILE A 1 255 ? 12.380 -6.362 -9.264 1.00 84.50 255 ILE A CA 1
ATOM 2076 C C . ILE A 1 255 ? 11.295 -6.078 -8.247 1.00 84.50 255 ILE A C 1
ATOM 2078 O O . ILE A 1 255 ? 10.299 -5.427 -8.568 1.00 84.50 255 ILE A O 1
ATOM 2082 N N . ILE A 1 256 ? 11.510 -6.518 -7.012 1.00 83.38 256 ILE A N 1
ATOM 2083 C CA . ILE A 1 256 ? 10.664 -6.145 -5.885 1.00 83.38 256 ILE A CA 1
ATOM 2084 C C . ILE A 1 256 ? 11.532 -5.459 -4.838 1.00 83.38 256 ILE A C 1
ATOM 2086 O O . ILE A 1 256 ? 12.537 -6.008 -4.376 1.00 83.38 256 ILE A O 1
ATOM 2090 N N . THR A 1 257 ? 11.119 -4.259 -4.445 1.00 80.00 257 THR A N 1
ATOM 2091 C CA . THR A 1 257 ? 11.675 -3.542 -3.305 1.00 80.00 257 THR A CA 1
ATOM 2092 C C . THR A 1 257 ? 10.584 -3.270 -2.282 1.00 80.00 257 THR A C 1
ATOM 2094 O O . THR A 1 257 ? 9.428 -2.986 -2.605 1.00 80.00 257 THR A O 1
ATOM 2097 N N . PHE A 1 258 ? 10.961 -3.376 -1.014 1.00 74.19 258 PHE A N 1
ATOM 2098 C CA . PHE A 1 258 ? 10.101 -3.031 0.107 1.00 74.19 258 PHE A CA 1
ATOM 2099 C C . PHE A 1 258 ? 10.715 -1.850 0.841 1.00 74.19 258 PHE A C 1
ATOM 2101 O O . PHE A 1 258 ? 11.902 -1.855 1.172 1.00 74.19 258 PHE A O 1
ATOM 2108 N N . SER A 1 259 ? 9.893 -0.847 1.112 1.00 65.69 259 SER A N 1
ATOM 2109 C CA . SER A 1 259 ? 10.247 0.286 1.950 1.00 65.69 259 SER A CA 1
ATOM 2110 C C . SER A 1 259 ? 9.248 0.361 3.096 1.00 65.69 259 SER A C 1
ATOM 2112 O O . SER A 1 259 ? 8.059 0.566 2.878 1.00 65.69 259 SER A O 1
ATOM 2114 N N . SER A 1 260 ? 9.717 0.185 4.326 1.00 55.59 260 SER A N 1
ATOM 2115 C CA . SER A 1 260 ? 9.002 0.640 5.521 1.00 55.59 260 SER A CA 1
ATOM 2116 C C . SER A 1 260 ? 9.969 1.472 6.351 1.00 55.59 260 SER A 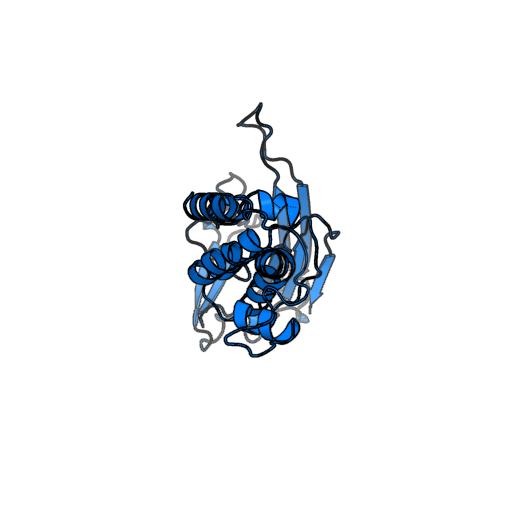C 1
ATOM 2118 O O . SER A 1 260 ? 11.186 1.323 6.215 1.00 55.59 260 SER A O 1
ATOM 2120 N N . ALA A 1 261 ? 9.467 2.351 7.216 1.00 44.34 261 ALA A N 1
ATOM 2121 C CA . ALA A 1 261 ? 10.357 3.129 8.071 1.00 44.34 261 ALA A CA 1
ATOM 2122 C C . ALA A 1 261 ? 11.062 2.276 9.159 1.00 44.34 261 ALA A C 1
ATOM 2124 O O . ALA A 1 261 ? 12.084 2.724 9.678 1.00 44.34 261 ALA A O 1
ATOM 2125 N N . LEU A 1 262 ? 10.662 1.007 9.358 1.00 34.69 262 LEU A N 1
ATOM 2126 C CA . LEU A 1 262 ? 11.287 0.033 10.275 1.00 34.69 262 LEU A CA 1
ATOM 2127 C C . LEU A 1 262 ? 12.195 -1.021 9.606 1.00 34.69 262 LEU A C 1
ATOM 2129 O O . LEU A 1 262 ? 13.002 -1.645 10.289 1.00 34.69 262 LEU A O 1
ATOM 2133 N N . LEU A 1 263 ? 12.099 -1.250 8.292 1.00 37.16 263 LEU A N 1
ATOM 2134 C CA . LEU A 1 263 ? 12.846 -2.309 7.592 1.00 37.16 263 LEU A CA 1
ATOM 2135 C C . LEU A 1 263 ? 13.867 -1.714 6.629 1.00 37.16 263 LEU A C 1
ATOM 2137 O O . LEU A 1 263 ? 13.483 -0.960 5.742 1.00 37.16 263 LEU A O 1
ATOM 2141 N N . ASN A 1 264 ? 15.153 -2.061 6.754 1.00 36.91 264 ASN A N 1
ATOM 2142 C CA . ASN A 1 264 ? 16.161 -1.772 5.721 1.00 36.91 264 ASN A CA 1
ATOM 2143 C C . ASN A 1 264 ? 15.662 -2.263 4.354 1.00 36.91 264 ASN A C 1
ATOM 2145 O O . ASN A 1 264 ? 15.082 -3.349 4.271 1.00 36.91 264 ASN A O 1
ATOM 2149 N N . SER A 1 265 ? 15.857 -1.462 3.301 1.00 40.25 265 SER A N 1
ATOM 2150 C CA . SER A 1 265 ? 15.447 -1.825 1.944 1.00 40.25 265 SER A CA 1
ATOM 2151 C C . SER A 1 265 ? 16.073 -3.170 1.572 1.00 40.25 265 SER A C 1
ATOM 2153 O O . SER A 1 265 ? 17.290 -3.309 1.483 1.00 40.25 265 SER A O 1
ATOM 2155 N N . LYS A 1 266 ? 15.232 -4.189 1.388 1.00 44.09 266 LYS A N 1
ATOM 2156 C CA . LYS A 1 266 ? 15.639 -5.471 0.812 1.00 44.09 266 LYS A CA 1
ATOM 2157 C C . LYS A 1 266 ? 15.179 -5.485 -0.638 1.00 44.09 266 LYS A C 1
ATOM 2159 O O . LYS A 1 266 ? 13.980 -5.397 -0.905 1.00 44.09 266 LYS A O 1
ATOM 2164 N N . THR A 1 267 ? 16.135 -5.571 -1.553 1.00 44.94 267 THR A N 1
ATOM 2165 C CA . THR A 1 267 ? 15.881 -5.820 -2.973 1.00 44.94 267 THR A CA 1
ATOM 2166 C C . THR A 1 267 ? 15.946 -7.323 -3.192 1.00 44.94 267 THR A C 1
ATOM 2168 O O . THR A 1 267 ? 16.947 -7.947 -2.845 1.00 44.94 267 THR A O 1
ATOM 2171 N N . MET A 1 268 ? 14.890 -7.912 -3.745 1.00 44.91 268 MET A N 1
ATOM 2172 C CA . MET A 1 268 ? 14.902 -9.304 -4.194 1.00 44.91 268 MET A CA 1
ATOM 2173 C C . MET A 1 268 ? 14.716 -9.316 -5.708 1.00 44.91 268 MET A C 1
ATOM 2175 O O . MET A 1 268 ? 13.757 -8.734 -6.218 1.00 44.91 268 MET A O 1
ATOM 2179 N N . ALA A 1 269 ? 15.652 -9.951 -6.411 1.00 38.75 269 ALA A N 1
ATOM 2180 C CA . ALA A 1 269 ? 15.506 -10.285 -7.820 1.00 38.75 269 ALA A CA 1
ATOM 2181 C C . ALA A 1 269 ? 14.922 -11.698 -7.911 1.00 38.75 269 ALA A C 1
ATOM 2183 O O . ALA A 1 269 ? 15.383 -12.597 -7.205 1.00 38.75 269 ALA A O 1
ATOM 2184 N N . LYS A 1 270 ? 13.894 -11.871 -8.739 1.00 46.00 270 LYS A N 1
ATOM 2185 C CA . LYS A 1 270 ? 13.422 -13.186 -9.174 1.00 46.00 270 LYS A CA 1
ATOM 2186 C C . LYS A 1 270 ? 13.709 -13.293 -10.669 1.00 46.00 270 LYS A C 1
ATOM 2188 O O . LYS A 1 270 ? 13.395 -12.352 -11.402 1.00 46.00 270 LYS A O 1
ATOM 2193 N N . ASP A 1 271 ? 14.338 -14.397 -11.053 1.00 38.22 271 ASP A N 1
ATOM 2194 C CA . ASP A 1 271 ? 14.568 -14.789 -12.446 1.00 38.22 271 ASP A CA 1
ATOM 2195 C C . ASP A 1 271 ? 13.419 -15.672 -12.952 1.00 38.22 271 ASP A C 1
ATOM 2197 O O . ASP A 1 271 ? 12.816 -16.388 -12.114 1.00 38.22 271 ASP A O 1
#

Radius of gyration: 25.09 Å; chains: 1; bounding box: 55×44×75 Å

pLDDT: mean 74.79, std 13.55, range [34.69, 93.94]

InterPro domains:
  IPR001810 F-box domain [PF12937] (37-75)
  IPR001810 F-box domain [PS50181] (31-76)
  IPR001810 F-box domain [SM00256] (37-76)
  IPR036047 F-box-like domain superfamily [SSF81383] (37-104)
  IPR039752 F-box only protein [PTHR12125] (37-259)

Secondary structure (DSSP, 8-state):
-HHHHHHHHHHHHHTSPPP---S--TTTTTEETTEE--HHHHHHHHHHS-HHHHHHHTTT-HHHHHHIIIIIHHHHHHHHHT------TTS-HHHHHHHHHTT-SSS-GGGSTT-EE---TT--GGGEEEEEEETTSPPSSS-PPPPPGGG-BTTEEEEEEE-TT-TT-----EE--TTTTT--HHIIIII---EEEEEEE----SS--EEEEEEEE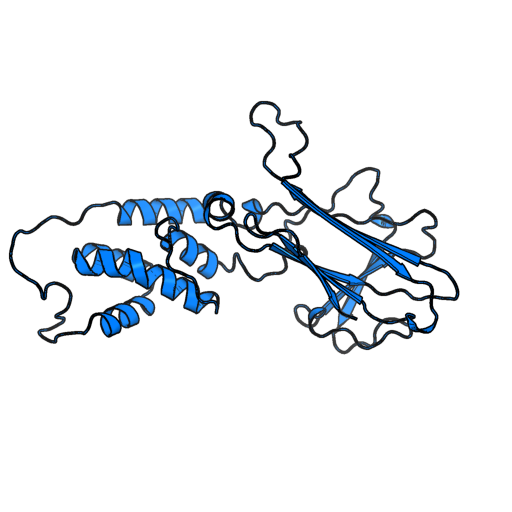EE-PPPTT-TTS---EEEEEEEEEEE--GGGTT--EEEEEEE-SSS--EEEEE-

Sequence (271 aa):
MEIEKQIKELNNIISRQSSTTSGKDDINGLAIFEHFIPYELLSRIFCYLNSNELVVCHLVCKRWNELIKEYVWRKKAELISGQTFPFDEKINWVSYYLLCAKNAFNRNLLLSDKVVARDDNECDHGAFETIEFDKNENPPPINVMPFPEDLVVNDQIRCSISSPLSFSGAKKSFRIHLLKEGLTEKILNNIQPIIKVSVWFCCKLDGKEADFSCYTRLLGRPYPEDPDASAFVMRSAQFNKRLNNVDQKGKWFQIITFSSALLNSKTMAKD

Organism: Nasonia vitripennis (NCBI:txid7425)